Protein AF-A0A3P8CS49-F1 (afdb_monomer_lite)

Secondary structure (DSSP, 8-state):
----TT--SSHHHHHHT-SS-----TT-EEEEE-TTTTSSSPPEEEEEEEEE-TTS-EEEEEEE--S--SPEEEESS--TT-EEEE---SS-HHHHHHHHHTEEEEEEEEEEEEETT--SS-BTTTTB-S-EEEETTSPEE--BTTSPTTSS-BHHHHTT--GGG-SSGGGGSSSEEEEEEE--GGG-SEEEEEE----TT-EEEEEEEEEEEEEE---------STT----------SS----------SSTT--S-----TT--------

Radius of gyration: 23.68 Å; chains: 1; bounding box: 60×48×60 Å

Sequence (272 aa):
MTKDANLPRSCEEWWSSRSNRTRLPVAGKNVTIDLDGGGPMKPMTVTCKMMKDDMGVDVISTILQHDLRRPIFVTGDNNPGVVRKSLIYGVSTEQMDRLVEGFESCSQYMRFSCRGGARLMTQGDERSPSSWYATRSDKHGLQWGDAPPYSRMCSCATNGTCLHNRMCNCDSGEDATDDGVNPYAQLLPVTGLFLGGTTKSSSIEVEIGPLICNRRASFEAVTFSDRNARITGVRTLSSRTFDLWLQAKFAHSQMSLFTWESSDSLHWLHLY

Foldseek 3Di:
DQPDLPFAQALVRVQVPDPDNDAADQQFDWGWHDNLRNDDFDTDIWGWHFDQDPVRDTFTKTWQDWPDPFWDKDAAADAALPDKDFTHRVGDLVVQLSQLVQFPWKKKKKKKWKAQQFAAQQADPVGHGSKWFAASVRDIFQEAACPPTPPVAAPCQVVVNAPPNDRHVSNNRHGDMGIHMHTDSVRDDGGMMRHGDHHNRMMMIMDMGTMIGTHGDPPPPDDDPDPPDDDDDDDDDPDPDDDDDDDDDDPDPPDDPDDDDDPPPDDDDDDD

Organism: Heligmosomoides polygyrus (NCBI:txid6339)

pLDDT: mean 83.65, std 19.06, range [32.5, 98.75]

Structure (mmCIF, N/CA/C/O backbone):
data_AF-A0A3P8CS49-F1
#
_entry.id   AF-A0A3P8CS49-F1
#
loop_
_atom_site.group_PDB
_atom_site.id
_atom_site.type_symbol
_atom_site.label_atom_id
_atom_site.label_alt_id
_atom_site.label_comp_id
_atom_site.label_asym_id
_atom_site.label_entity_id
_atom_site.label_seq_id
_atom_site.pdbx_PDB_ins_code
_atom_site.Cartn_x
_atom_site.Cartn_y
_atom_site.Cartn_z
_atom_site.occupancy
_atom_site.B_iso_or_equiv
_atom_site.auth_seq_id
_atom_site.auth_comp_id
_atom_site.auth_asym_id
_atom_site.auth_atom_id
_atom_site.pdbx_PDB_model_num
ATOM 1 N N . MET A 1 1 ? -26.207 -16.813 15.162 1.00 38.19 1 MET A N 1
ATOM 2 C CA . MET A 1 1 ? -24.929 -16.728 15.900 1.00 38.19 1 MET A CA 1
ATOM 3 C C . MET A 1 1 ? -24.844 -15.338 16.497 1.00 38.19 1 MET A C 1
ATOM 5 O O . MET A 1 1 ? -24.734 -14.377 15.751 1.00 38.19 1 MET A O 1
ATOM 9 N N . THR A 1 2 ? -25.022 -15.228 17.807 1.00 44.75 2 THR A N 1
ATOM 10 C CA . THR A 1 2 ? -24.875 -13.986 18.577 1.00 44.75 2 THR A CA 1
ATOM 11 C C . THR A 1 2 ? -23.394 -13.604 18.633 1.00 44.75 2 THR A C 1
ATOM 13 O O . THR A 1 2 ? -22.574 -14.445 18.994 1.00 44.75 2 THR A O 1
ATOM 16 N N . LYS A 1 3 ? -23.047 -12.375 18.223 1.00 51.72 3 LYS A N 1
ATOM 17 C CA . LYS A 1 3 ? -21.693 -11.816 18.378 1.00 51.72 3 LYS A CA 1
ATOM 18 C C . LYS A 1 3 ? -21.327 -11.777 19.867 1.00 51.72 3 LYS A C 1
ATOM 20 O O . LYS A 1 3 ? -22.162 -11.400 20.687 1.00 51.72 3 LYS A O 1
ATOM 25 N N . ASP A 1 4 ? -20.095 -12.151 20.199 1.00 53.84 4 ASP A N 1
ATOM 26 C CA . ASP A 1 4 ? -19.556 -12.017 21.554 1.00 53.84 4 ASP A CA 1
ATOM 27 C C . ASP A 1 4 ? -19.414 -10.525 21.891 1.00 53.84 4 ASP A C 1
ATOM 29 O O . ASP A 1 4 ? -18.598 -9.823 21.297 1.00 53.84 4 ASP A O 1
ATOM 33 N N . ALA A 1 5 ? -20.204 -10.026 22.843 1.00 56.50 5 ALA A N 1
ATOM 34 C CA . ALA A 1 5 ? -20.283 -8.599 23.182 1.00 56.50 5 ALA A CA 1
ATOM 35 C C . ALA A 1 5 ? -19.022 -8.026 23.874 1.00 56.50 5 ALA A C 1
ATOM 37 O O . ALA A 1 5 ? -19.009 -6.855 24.241 1.00 56.50 5 ALA A O 1
ATOM 38 N N . ASN A 1 6 ? -17.973 -8.838 24.051 1.00 72.00 6 ASN A N 1
ATOM 39 C CA . ASN A 1 6 ? -16.763 -8.512 24.815 1.00 72.00 6 ASN A CA 1
ATOM 40 C C . ASN A 1 6 ? -15.472 -8.514 23.977 1.00 72.00 6 ASN A C 1
ATOM 42 O O . ASN A 1 6 ? -14.376 -8.537 24.541 1.00 72.00 6 ASN A O 1
ATOM 46 N N . LEU A 1 7 ? -15.560 -8.528 22.643 1.00 85.12 7 LEU A N 1
ATOM 47 C CA . LEU A 1 7 ? -14.358 -8.418 21.816 1.00 85.12 7 LEU A CA 1
ATOM 48 C C . LEU A 1 7 ? -13.779 -6.994 21.882 1.00 85.12 7 LEU A C 1
ATOM 50 O O . LEU A 1 7 ? -14.533 -6.023 21.788 1.00 85.12 7 LEU A O 1
ATOM 54 N N . PRO A 1 8 ? -12.447 -6.848 22.017 1.00 89.50 8 PRO A N 1
ATOM 55 C CA . PRO A 1 8 ? -11.809 -5.542 21.972 1.00 89.50 8 PRO A CA 1
ATOM 56 C C . PRO A 1 8 ? -11.983 -4.944 20.580 1.00 89.50 8 PRO A C 1
ATOM 58 O O . PRO A 1 8 ? -11.900 -5.647 19.573 1.00 89.50 8 PRO A O 1
ATOM 61 N N . ARG A 1 9 ? -12.163 -3.632 20.490 1.00 87.19 9 ARG A N 1
ATOM 62 C CA . ARG A 1 9 ? -12.357 -2.979 19.196 1.00 87.19 9 ARG A CA 1
ATOM 63 C C . ARG A 1 9 ? -11.041 -2.604 18.517 1.00 87.19 9 ARG A C 1
ATOM 65 O O . ARG A 1 9 ? -11.050 -2.175 17.369 1.00 87.19 9 ARG A O 1
ATOM 72 N N . SER A 1 10 ? -9.907 -2.744 19.204 1.00 90.50 10 SER A N 1
ATOM 73 C CA . SER A 1 10 ? -8.571 -2.541 18.635 1.00 90.50 10 SER A CA 1
ATOM 74 C C . SER A 1 10 ? -7.475 -3.247 19.425 1.00 90.50 10 SER A C 1
ATOM 76 O O . SER A 1 10 ? -7.709 -3.766 20.520 1.00 90.50 10 SER A O 1
ATOM 78 N N . CYS A 1 11 ? -6.255 -3.238 18.887 1.00 93.62 11 CYS A N 1
ATOM 79 C CA . CYS A 1 11 ? -5.083 -3.741 19.594 1.00 93.62 11 CYS A CA 1
ATOM 80 C C . CYS A 1 11 ? -4.735 -2.917 20.842 1.00 93.62 11 CYS A C 1
ATOM 82 O O . CYS A 1 11 ? -4.280 -3.486 21.834 1.00 93.62 11 CYS A O 1
ATOM 84 N N . GLU A 1 12 ? -4.971 -1.605 20.822 1.00 89.94 12 GLU A N 1
ATOM 85 C CA . GLU A 1 12 ? -4.802 -0.707 21.966 1.00 89.94 12 GLU A CA 1
ATOM 86 C C . GLU A 1 12 ? -5.782 -1.042 23.096 1.00 89.94 12 GLU A C 1
ATOM 88 O O . GLU A 1 12 ? -5.370 -1.148 24.251 1.00 89.94 12 GLU A O 1
ATOM 93 N N . GLU A 1 13 ? -7.061 -1.258 22.769 1.00 87.81 13 GLU A N 1
ATOM 94 C CA . GLU A 1 13 ? -8.091 -1.651 23.741 1.00 87.81 13 GLU A CA 1
ATOM 95 C C . GLU A 1 13 ? -7.823 -3.049 24.303 1.00 87.81 13 GLU A C 1
ATOM 97 O O . GLU A 1 13 ? -7.842 -3.274 25.515 1.00 87.81 13 GLU A O 1
ATOM 102 N N . TRP A 1 14 ? -7.486 -3.991 23.422 1.00 89.69 14 TRP A N 1
ATOM 103 C CA . TRP A 1 14 ? -7.084 -5.325 23.836 1.00 89.69 14 TRP A CA 1
ATOM 104 C C . TRP A 1 14 ? -5.902 -5.271 24.807 1.00 89.69 14 TRP A C 1
ATOM 106 O O . TRP A 1 14 ? -5.911 -5.946 25.835 1.00 89.69 14 TRP A O 1
ATOM 116 N N . TRP A 1 15 ? -4.891 -4.455 24.515 1.00 86.69 15 TRP A N 1
ATOM 117 C CA . TRP A 1 15 ? -3.720 -4.321 25.370 1.00 86.69 15 TRP A CA 1
ATOM 118 C C . TRP A 1 15 ? -4.029 -3.648 26.708 1.00 86.69 15 TRP A C 1
ATOM 120 O O . TRP A 1 15 ? -3.568 -4.126 27.746 1.00 86.69 15 TRP A O 1
ATOM 130 N N . SER A 1 16 ? -4.811 -2.565 26.702 1.00 84.19 16 SER A N 1
ATOM 131 C CA . SER A 1 16 ? -5.147 -1.804 27.909 1.00 84.19 16 SER A CA 1
ATOM 132 C C . SER A 1 16 ? -6.002 -2.610 28.890 1.00 84.19 16 SER A C 1
ATOM 134 O O . SER A 1 16 ? -5.842 -2.452 30.100 1.00 84.19 16 SER A O 1
ATOM 136 N N . SER A 1 17 ? -6.832 -3.528 28.383 1.00 80.50 17 SER A N 1
ATOM 137 C CA . SER A 1 17 ? -7.670 -4.421 29.194 1.00 80.50 17 SER A CA 1
ATOM 138 C C . SER A 1 17 ? -6.889 -5.485 29.984 1.00 80.50 17 SER A C 1
ATOM 140 O O . SER A 1 17 ? -7.433 -6.116 30.892 1.00 80.50 17 SER A O 1
ATOM 142 N N . ARG A 1 18 ? -5.602 -5.711 29.680 1.00 77.88 18 ARG A N 1
ATOM 143 C CA . ARG A 1 18 ? -4.802 -6.743 30.354 1.00 77.88 18 ARG A CA 1
ATOM 144 C C . ARG A 1 18 ? -4.317 -6.265 31.723 1.00 77.88 18 ARG A C 1
ATOM 146 O O . ARG A 1 18 ? -3.484 -5.368 31.822 1.00 77.88 18 ARG A O 1
ATOM 153 N N . SER A 1 19 ? -4.737 -6.967 32.780 1.00 57.91 19 SER A N 1
ATOM 154 C CA . SER A 1 19 ? -4.340 -6.702 34.176 1.00 57.91 19 SER A CA 1
ATOM 155 C C . SER A 1 19 ? -2.835 -6.841 34.445 1.00 57.91 19 SER A C 1
ATOM 157 O O . SER A 1 19 ? -2.339 -6.302 35.427 1.00 57.91 19 SER A O 1
ATOM 159 N N . ASN A 1 20 ? -2.097 -7.546 33.579 1.00 63.12 20 ASN A N 1
ATOM 160 C CA . ASN A 1 20 ? -0.649 -7.721 33.676 1.00 63.12 20 ASN A CA 1
ATOM 161 C C . ASN A 1 20 ? -0.010 -7.256 32.358 1.00 63.12 20 ASN A C 1
ATOM 163 O O . ASN A 1 20 ? -0.050 -7.981 31.358 1.00 63.12 20 ASN A O 1
ATOM 167 N N . ARG A 1 21 ? 0.542 -6.034 32.349 1.00 65.56 21 ARG A N 1
ATOM 168 C CA . ARG A 1 21 ? 1.192 -5.381 31.191 1.00 65.56 21 ARG A CA 1
ATOM 169 C C . ARG A 1 21 ? 2.562 -6.006 30.882 1.00 65.56 21 ARG A C 1
ATOM 171 O O . ARG A 1 21 ? 3.577 -5.317 30.810 1.00 65.56 21 ARG A O 1
ATOM 178 N N . THR A 1 22 ? 2.626 -7.329 30.755 1.00 62.16 22 THR A N 1
ATOM 179 C CA . THR A 1 22 ? 3.837 -8.024 30.307 1.00 62.16 22 THR A CA 1
ATOM 180 C C . THR A 1 22 ? 4.116 -7.664 28.856 1.00 62.16 22 THR A C 1
ATOM 182 O O . THR A 1 22 ? 3.184 -7.691 28.059 1.00 62.16 22 THR A O 1
ATOM 185 N N . ARG A 1 23 ? 5.375 -7.338 28.510 1.00 70.50 23 ARG A N 1
ATOM 186 C CA . 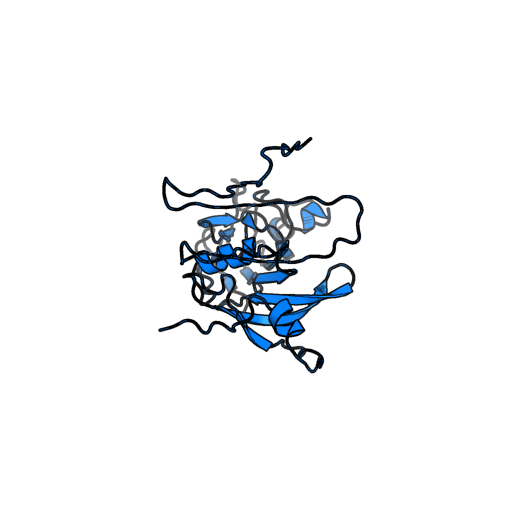ARG A 1 23 ? 5.805 -6.973 27.141 1.00 70.50 23 ARG A CA 1
ATOM 187 C C . ARG A 1 23 ? 5.171 -7.897 26.091 1.00 70.50 23 ARG A C 1
ATOM 189 O O . ARG A 1 23 ? 5.188 -9.118 26.257 1.00 70.50 23 ARG A O 1
ATOM 196 N N . LEU A 1 24 ? 4.633 -7.320 25.008 1.00 75.44 24 LEU A N 1
ATOM 197 C CA . LEU A 1 24 ? 4.168 -8.107 23.863 1.00 75.44 24 LEU A CA 1
ATOM 198 C C . LEU A 1 24 ? 5.316 -8.976 23.341 1.00 75.44 24 LEU A C 1
ATOM 200 O O . LEU A 1 24 ? 6.455 -8.503 23.310 1.00 75.44 24 LEU A O 1
ATOM 204 N N . PRO A 1 25 ? 5.040 -10.218 22.900 1.00 79.56 25 PRO A N 1
ATOM 205 C CA . PRO A 1 25 ? 6.028 -10.987 22.161 1.00 79.56 25 PRO A CA 1
ATOM 206 C C . PRO A 1 25 ? 6.548 -10.167 20.979 1.00 79.56 25 PRO A C 1
ATOM 208 O O . PRO A 1 25 ? 5.776 -9.466 20.324 1.00 79.56 25 PRO A O 1
ATOM 211 N N . VAL A 1 26 ? 7.837 -10.296 20.661 1.00 80.00 26 VAL A N 1
ATOM 212 C CA . VAL A 1 26 ? 8.461 -9.584 19.528 1.00 80.00 26 VAL A CA 1
ATOM 213 C C . VAL A 1 26 ? 7.760 -9.911 18.199 1.00 80.00 26 VAL A C 1
ATOM 215 O O . VAL A 1 26 ? 7.644 -9.060 17.318 1.00 80.00 26 VAL A O 1
ATOM 218 N N . ALA A 1 27 ? 7.229 -11.129 18.065 1.00 85.38 27 ALA A N 1
ATOM 219 C CA . ALA A 1 27 ? 6.447 -11.561 16.907 1.00 85.38 27 ALA A CA 1
ATOM 220 C C . ALA A 1 27 ? 5.027 -10.953 16.840 1.00 85.38 27 ALA A C 1
ATOM 222 O O . ALA A 1 27 ? 4.357 -11.089 15.821 1.00 85.38 27 ALA A O 1
ATOM 223 N N . GLY A 1 28 ? 4.567 -10.270 17.891 1.00 92.56 28 GLY A N 1
ATOM 224 C CA . GLY A 1 28 ? 3.172 -9.868 18.063 1.00 92.56 28 GLY A CA 1
ATOM 225 C C . GLY A 1 28 ? 2.277 -11.019 18.533 1.00 92.56 28 GLY A C 1
ATOM 226 O O . GLY A 1 28 ? 2.738 -12.130 18.804 1.00 92.56 28 GLY A O 1
ATOM 227 N N . LYS A 1 29 ? 0.977 -10.747 18.671 1.00 94.31 29 LYS A N 1
ATOM 228 C CA . LYS A 1 29 ? -0.043 -11.741 19.032 1.00 94.31 29 LYS A CA 1
ATOM 229 C C . LYS A 1 29 ? -1.272 -11.585 18.147 1.00 94.31 29 LYS A C 1
ATOM 231 O O . LYS A 1 29 ? -1.740 -10.470 17.950 1.00 94.31 29 LYS A O 1
ATOM 236 N N . ASN A 1 30 ? -1.812 -12.701 17.662 1.00 96.06 30 ASN A N 1
ATOM 237 C CA . ASN A 1 30 ? -3.075 -12.693 16.931 1.00 96.06 30 ASN A CA 1
ATOM 238 C C . ASN A 1 30 ? -4.241 -12.465 17.894 1.00 96.06 30 ASN A C 1
ATOM 240 O O . ASN A 1 30 ? -4.355 -13.145 18.919 1.00 96.06 30 ASN A O 1
ATOM 244 N N . VAL A 1 31 ? -5.086 -11.498 17.560 1.00 94.94 31 VAL A N 1
ATOM 245 C CA . VAL A 1 31 ? -6.229 -11.055 18.354 1.00 94.94 31 VAL A CA 1
ATOM 246 C C . VAL A 1 31 ? -7.405 -10.868 17.412 1.00 94.94 31 VAL A C 1
ATOM 248 O O . VAL A 1 31 ? -7.256 -10.297 16.336 1.00 94.94 31 VAL A O 1
ATOM 251 N N . THR A 1 32 ? -8.572 -11.356 17.821 1.00 95.44 32 THR A N 1
ATOM 252 C CA . THR A 1 32 ? -9.818 -11.046 17.119 1.00 95.44 32 THR A CA 1
ATOM 253 C C . THR A 1 32 ? -10.340 -9.726 17.662 1.00 95.44 32 THR A C 1
ATOM 255 O O . THR A 1 32 ? -10.576 -9.624 18.866 1.00 95.44 32 THR A O 1
ATOM 258 N N . ILE A 1 33 ? -10.482 -8.732 16.790 1.00 92.44 33 ILE A N 1
ATOM 259 C CA . ILE A 1 33 ? -11.027 -7.418 17.122 1.00 92.44 33 ILE A CA 1
ATOM 260 C C . ILE A 1 33 ? -12.381 -7.211 16.447 1.00 92.44 33 ILE A C 1
ATOM 262 O O . ILE A 1 33 ? -12.640 -7.758 15.372 1.00 92.44 33 ILE A O 1
ATOM 266 N N . ASP A 1 34 ? -13.225 -6.395 17.066 1.00 89.69 34 ASP A N 1
ATOM 267 C CA . ASP A 1 34 ? -14.549 -6.046 16.559 1.00 89.69 34 ASP A CA 1
ATOM 268 C C . ASP A 1 34 ? -14.684 -4.524 16.401 1.00 89.69 34 ASP A C 1
ATOM 270 O O . ASP A 1 34 ? -15.036 -3.820 17.347 1.00 89.69 34 ASP A O 1
ATOM 274 N N . LEU A 1 35 ? -14.331 -3.988 15.222 1.00 85.31 35 LEU A N 1
ATOM 275 C CA . LEU A 1 35 ? -14.201 -2.532 15.026 1.00 85.31 35 LEU A CA 1
ATOM 276 C C . LEU A 1 35 ? -15.520 -1.777 15.255 1.00 85.31 35 LEU A C 1
ATOM 278 O O . LEU A 1 35 ? -15.479 -0.629 15.706 1.00 85.31 35 LEU A O 1
ATOM 282 N N . ASP A 1 36 ? -16.661 -2.403 14.943 1.00 79.06 36 ASP A N 1
ATOM 283 C CA . ASP A 1 36 ? -18.007 -1.835 15.086 1.00 79.06 36 ASP A CA 1
ATOM 284 C C . ASP A 1 36 ? -18.756 -2.349 16.329 1.00 79.06 36 ASP A C 1
ATOM 286 O O . ASP A 1 36 ? -19.888 -1.932 16.591 1.00 79.06 36 ASP A O 1
ATOM 290 N N . GLY A 1 37 ? -18.133 -3.229 17.121 1.00 78.00 37 GLY A N 1
ATOM 291 C CA . GLY A 1 37 ? -18.730 -3.825 18.314 1.00 78.00 37 GLY A CA 1
ATOM 292 C C . GLY A 1 37 ? -20.060 -4.520 18.004 1.00 78.00 37 GLY A C 1
ATOM 293 O O . GLY A 1 37 ? -20.140 -5.437 17.200 1.00 78.00 37 GLY A O 1
ATOM 294 N N . GLY A 1 38 ? -21.158 -4.064 18.609 1.00 71.00 38 GLY A N 1
ATOM 295 C CA . GLY A 1 38 ? -22.485 -4.663 18.395 1.00 71.00 38 GLY A CA 1
ATOM 296 C C . GLY A 1 38 ? -23.067 -4.512 16.979 1.00 71.00 38 GLY A C 1
ATOM 297 O O . GLY A 1 38 ? -24.176 -4.988 16.740 1.00 71.00 38 GLY A O 1
ATOM 298 N N . GLY A 1 39 ? -22.370 -3.840 16.057 1.00 73.50 39 GLY A N 1
ATOM 299 C CA . GLY A 1 39 ? -22.806 -3.668 14.674 1.00 73.50 39 GLY A CA 1
ATOM 300 C C . GLY A 1 39 ? -22.754 -4.953 13.821 1.00 73.50 39 GLY A C 1
ATOM 301 O O . GLY A 1 39 ? -22.335 -6.019 14.289 1.00 73.50 39 GLY A O 1
ATOM 302 N N . PRO A 1 40 ? -23.225 -4.883 12.560 1.00 78.44 40 PRO A N 1
ATOM 303 C CA . PRO A 1 40 ? -23.382 -6.045 11.682 1.00 78.44 40 PRO A CA 1
ATOM 304 C C . PRO A 1 40 ? -22.075 -6.558 11.054 1.00 78.44 40 PRO A C 1
ATOM 306 O O . PRO A 1 40 ? -22.062 -7.671 10.520 1.00 78.44 40 PRO A O 1
ATOM 309 N N . MET A 1 41 ? -20.988 -5.780 11.075 1.00 83.56 41 MET A N 1
ATOM 310 C CA . MET A 1 41 ? -19.724 -6.155 10.439 1.00 83.56 41 MET A CA 1
ATOM 311 C C . MET A 1 41 ? -19.076 -7.304 11.211 1.00 83.56 41 MET A C 1
ATOM 313 O O . MET A 1 41 ? -19.036 -7.299 12.429 1.00 83.56 41 MET A O 1
ATOM 317 N N . LYS A 1 42 ? -18.541 -8.328 10.546 1.00 90.06 42 LYS A N 1
ATOM 318 C CA . LYS A 1 42 ? -17.917 -9.448 11.275 1.00 90.06 42 LYS A CA 1
ATOM 319 C C . LYS A 1 42 ? -16.624 -9.006 11.989 1.00 90.06 42 LYS A C 1
ATOM 321 O O . LYS A 1 42 ? -15.902 -8.166 11.444 1.00 90.06 42 LYS A O 1
ATOM 326 N N . PRO A 1 43 ? -16.268 -9.622 13.132 1.00 92.50 43 PRO A N 1
ATOM 327 C CA . PRO A 1 43 ? -14.951 -9.437 13.731 1.00 92.50 43 PRO A CA 1
ATOM 328 C C . PRO A 1 43 ? -13.836 -9.894 12.781 1.00 92.50 43 PRO A C 1
ATOM 330 O O . PRO A 1 43 ? -14.065 -10.715 11.885 1.00 92.50 43 PRO A O 1
ATOM 333 N N . MET A 1 44 ? -12.624 -9.386 12.985 1.00 94.81 44 MET A N 1
ATOM 334 C CA . MET A 1 44 ? -11.452 -9.735 12.179 1.00 94.81 44 MET A CA 1
ATOM 335 C C . MET A 1 44 ? -10.252 -10.098 13.044 1.00 94.81 44 MET A C 1
ATOM 337 O O . MET A 1 44 ? -10.039 -9.522 14.109 1.00 94.81 44 MET A O 1
ATOM 341 N N . THR A 1 45 ? -9.444 -11.040 12.566 1.00 96.81 45 THR A N 1
ATOM 342 C CA . THR A 1 45 ? -8.194 -11.418 13.225 1.00 96.81 45 THR A CA 1
ATOM 343 C C . THR A 1 45 ? -7.057 -10.553 12.704 1.00 96.81 45 THR A C 1
ATOM 345 O O . THR A 1 45 ? -6.756 -10.566 11.513 1.00 96.81 45 THR A O 1
ATOM 348 N N . VAL A 1 46 ? -6.397 -9.847 13.613 1.00 97.50 46 VAL A N 1
ATOM 349 C CA . VAL A 1 46 ? -5.234 -8.991 13.351 1.00 97.50 46 VAL A CA 1
ATOM 350 C C . VAL A 1 46 ? -4.057 -9.440 14.205 1.00 97.50 46 VAL A C 1
ATOM 352 O O . VAL A 1 46 ? -4.233 -10.123 15.216 1.00 97.50 46 VAL A O 1
ATOM 355 N N . THR A 1 47 ? -2.847 -9.035 13.840 1.00 97.50 47 THR A N 1
ATOM 356 C CA . THR A 1 47 ? -1.676 -9.179 14.705 1.00 97.50 47 THR A CA 1
ATOM 357 C C . THR A 1 47 ? -1.440 -7.872 15.459 1.00 97.50 47 THR A C 1
ATOM 359 O O . THR A 1 47 ? -1.137 -6.845 14.860 1.00 97.50 47 THR A O 1
ATOM 362 N N . CYS A 1 48 ? -1.540 -7.918 16.786 1.00 96.12 48 CYS A N 1
ATOM 363 C CA . CYS A 1 48 ? -1.201 -6.805 17.665 1.00 96.12 48 CYS A CA 1
ATOM 364 C C . CYS A 1 48 ? 0.279 -6.862 18.037 1.00 96.12 48 CYS A C 1
ATOM 366 O O . CYS A 1 48 ? 0.745 -7.868 18.590 1.00 96.12 48 CYS A O 1
ATOM 368 N N . LYS A 1 49 ? 1.024 -5.792 17.760 1.00 94.88 49 LYS A N 1
ATOM 369 C CA . LYS A 1 49 ? 2.474 -5.743 17.985 1.00 94.88 49 LYS A CA 1
ATOM 370 C C . LYS A 1 49 ? 2.908 -4.376 18.506 1.00 94.88 49 LYS A C 1
ATOM 372 O O . LYS A 1 49 ? 2.405 -3.360 18.052 1.00 94.88 49 LYS A O 1
ATOM 377 N N . MET A 1 50 ? 3.852 -4.358 19.450 1.00 92.06 50 MET A N 1
ATOM 378 C CA . MET A 1 50 ? 4.525 -3.120 19.849 1.00 92.06 50 MET A CA 1
ATOM 379 C C . MET A 1 50 ? 5.567 -2.764 18.793 1.00 92.06 50 MET A C 1
ATOM 381 O O . MET A 1 50 ? 6.447 -3.579 18.506 1.00 92.06 50 MET A O 1
ATOM 385 N N . MET A 1 51 ? 5.458 -1.575 18.219 1.00 91.38 51 MET A N 1
ATOM 386 C CA . MET A 1 51 ? 6.391 -1.044 17.232 1.00 91.38 51 MET A CA 1
ATOM 387 C C . MET A 1 51 ? 6.850 0.345 17.661 1.00 91.38 51 MET A C 1
ATOM 389 O O . MET A 1 51 ? 6.220 0.985 18.498 1.00 91.38 51 MET A O 1
ATOM 393 N N . LYS A 1 52 ? 7.972 0.791 17.107 1.00 88.88 52 LYS A N 1
ATOM 394 C CA . LYS A 1 52 ? 8.440 2.165 17.254 1.00 88.88 52 LYS A CA 1
ATOM 395 C C . LYS A 1 52 ? 7.823 2.997 16.137 1.00 88.88 52 LYS A C 1
ATOM 397 O O . LYS A 1 52 ? 7.863 2.553 14.992 1.00 88.88 52 LYS A O 1
ATOM 402 N N . ASP A 1 53 ? 7.237 4.141 16.468 1.00 83.56 53 ASP A N 1
ATOM 403 C CA . ASP A 1 53 ? 6.875 5.132 15.454 1.00 83.56 53 ASP A CA 1
ATOM 404 C C . ASP A 1 53 ? 8.114 5.898 14.959 1.00 83.56 53 ASP A C 1
ATOM 406 O O . ASP A 1 53 ? 9.234 5.657 15.421 1.00 83.56 53 ASP A O 1
ATOM 410 N N . ASP A 1 54 ? 7.914 6.829 14.027 1.00 78.88 54 ASP A N 1
ATOM 411 C CA . ASP A 1 54 ? 8.995 7.619 13.420 1.00 78.88 54 ASP A CA 1
ATOM 412 C C . ASP A 1 54 ? 9.767 8.474 14.445 1.00 78.88 54 ASP A C 1
ATOM 414 O O . ASP A 1 54 ? 10.904 8.873 14.198 1.00 78.88 54 ASP A O 1
ATOM 418 N N . MET A 1 55 ? 9.182 8.727 15.624 1.00 83.94 55 MET A N 1
ATOM 419 C CA . MET A 1 55 ? 9.811 9.444 16.739 1.00 83.94 55 MET A CA 1
ATOM 420 C C . MET A 1 55 ? 10.466 8.503 17.765 1.00 83.94 55 MET A C 1
ATOM 422 O O . MET A 1 55 ? 10.989 8.961 18.783 1.00 83.94 55 MET A O 1
ATOM 426 N N . GLY A 1 56 ? 10.447 7.187 17.539 1.00 85.88 56 GLY A N 1
ATOM 427 C CA . GLY A 1 56 ? 11.007 6.196 18.459 1.00 85.88 56 GLY A CA 1
ATOM 428 C C . GLY A 1 56 ? 10.141 5.928 19.699 1.00 85.88 56 GLY A C 1
ATOM 429 O O . GLY A 1 56 ? 10.621 5.339 20.681 1.00 85.88 56 GLY A O 1
ATOM 430 N N . VAL A 1 57 ? 8.866 6.316 19.675 1.00 86.88 57 VAL A N 1
ATOM 431 C CA . VAL A 1 57 ? 7.907 6.048 20.753 1.00 86.88 57 VAL A CA 1
ATOM 432 C C . VAL A 1 57 ? 7.280 4.672 20.546 1.00 86.88 57 VAL A C 1
ATOM 434 O O . VAL A 1 57 ? 6.983 4.274 19.423 1.00 86.88 57 VAL A O 1
ATOM 437 N N . ASP A 1 58 ? 7.100 3.912 21.630 1.00 88.25 58 ASP A N 1
ATOM 438 C CA . ASP A 1 58 ? 6.400 2.625 21.561 1.00 88.25 58 ASP A CA 1
ATOM 439 C C . ASP A 1 58 ? 4.903 2.844 21.293 1.00 88.25 58 ASP A C 1
ATOM 441 O O . ASP A 1 58 ? 4.195 3.449 22.099 1.00 88.25 58 ASP A O 1
ATOM 445 N N . VAL A 1 59 ? 4.418 2.308 20.175 1.00 90.00 59 VAL A N 1
ATOM 446 C CA . VAL A 1 59 ? 3.022 2.355 19.727 1.00 90.00 59 VAL A CA 1
ATOM 447 C C . VAL A 1 59 ? 2.511 0.932 19.511 1.00 90.00 59 VAL A C 1
ATOM 449 O O . VAL A 1 59 ? 3.255 0.028 19.124 1.00 90.00 59 VAL A O 1
ATOM 452 N N . ILE A 1 60 ? 1.232 0.700 19.813 1.00 92.62 60 ILE A N 1
ATOM 453 C CA . ILE A 1 60 ? 0.586 -0.592 19.559 1.00 92.62 60 ILE A CA 1
ATOM 454 C C . ILE A 1 60 ? 0.029 -0.551 18.148 1.00 92.62 60 ILE A C 1
ATOM 456 O O . ILE A 1 60 ? -0.895 0.208 17.869 1.00 92.62 60 ILE A O 1
ATOM 460 N N . SER A 1 61 ? 0.577 -1.380 17.277 1.00 95.31 61 SER A N 1
ATOM 461 C CA . SER A 1 61 ? 0.158 -1.470 15.889 1.00 95.31 61 SER A CA 1
ATOM 462 C C . SER A 1 61 ? -0.843 -2.598 15.694 1.00 95.31 61 SER A C 1
ATOM 464 O O . SER A 1 61 ? -0.671 -3.708 16.216 1.00 95.31 61 SER A O 1
ATOM 466 N N . THR A 1 62 ? -1.867 -2.308 14.899 1.00 97.19 62 THR A N 1
ATOM 467 C CA . THR A 1 62 ? -2.827 -3.270 14.361 1.00 97.19 62 THR A CA 1
ATOM 468 C C . THR A 1 62 ? -2.356 -3.690 12.972 1.00 97.19 62 THR A C 1
ATOM 470 O O . THR A 1 62 ? -2.343 -2.876 12.053 1.00 97.19 62 THR A O 1
ATOM 473 N N . ILE A 1 63 ? -1.938 -4.947 12.815 1.00 97.94 63 ILE A N 1
ATOM 474 C CA . ILE A 1 63 ? -1.350 -5.451 11.567 1.00 97.94 63 ILE A CA 1
ATOM 475 C C . ILE A 1 63 ? -2.317 -6.427 10.895 1.00 97.94 63 ILE A C 1
ATOM 477 O O . ILE A 1 63 ? -2.657 -7.465 11.470 1.00 97.94 63 ILE A O 1
ATOM 481 N N . LEU A 1 64 ? -2.719 -6.124 9.661 1.00 98.06 64 LEU A N 1
ATOM 482 C CA . LEU A 1 64 ? -3.536 -6.993 8.818 1.00 98.06 64 LEU A CA 1
ATOM 483 C C . LEU A 1 64 ? -2.657 -7.636 7.732 1.00 98.06 64 LEU A C 1
ATOM 485 O O . LEU A 1 64 ? -2.090 -6.958 6.874 1.00 98.06 64 LEU A O 1
ATOM 489 N N . GLN A 1 65 ? -2.533 -8.961 7.796 1.00 97.62 65 GLN A N 1
ATOM 490 C CA . GLN A 1 65 ? -1.669 -9.762 6.924 1.00 97.62 65 GLN A CA 1
ATOM 491 C C . GLN A 1 65 ? -2.394 -10.186 5.641 1.00 97.62 65 GLN A C 1
ATOM 493 O O . GLN A 1 65 ? -3.581 -10.502 5.681 1.00 97.62 65 GLN A O 1
ATOM 498 N N . HIS A 1 66 ? -1.657 -10.274 4.533 1.00 97.81 66 HIS A N 1
ATOM 499 C CA . HIS A 1 66 ? -2.118 -10.884 3.281 1.00 97.81 66 HIS A CA 1
ATOM 500 C C . HIS A 1 66 ? -1.385 -12.200 2.967 1.00 97.81 66 HIS A C 1
ATOM 502 O O . HIS A 1 66 ? -0.407 -12.564 3.619 1.00 97.81 66 HIS A O 1
ATOM 508 N N . ASP A 1 67 ? -1.813 -12.902 1.918 1.00 97.50 67 ASP A N 1
ATOM 509 C CA . ASP A 1 67 ? -1.274 -14.200 1.490 1.00 97.50 67 ASP A CA 1
ATOM 510 C C . ASP A 1 67 ? 0.095 -14.153 0.779 1.00 97.50 67 ASP A C 1
ATOM 512 O O . ASP A 1 67 ? 0.723 -15.202 0.608 1.00 97.50 67 ASP A O 1
ATOM 516 N N . LEU A 1 68 ? 0.597 -12.979 0.378 1.00 96.69 68 LEU A N 1
ATOM 517 C CA . LEU A 1 68 ? 1.938 -12.856 -0.204 1.00 96.69 68 LEU A CA 1
ATOM 518 C C . LEU A 1 68 ? 3.023 -12.999 0.879 1.00 96.69 68 LEU A C 1
ATOM 520 O O . LEU A 1 68 ? 3.202 -12.122 1.716 1.00 96.69 68 LEU A O 1
ATOM 524 N N . ARG A 1 69 ? 3.743 -14.129 0.859 1.00 93.88 69 ARG A N 1
ATOM 525 C CA . ARG A 1 69 ? 4.794 -14.475 1.843 1.00 93.88 69 ARG A CA 1
ATOM 526 C C . ARG A 1 69 ? 6.227 -14.296 1.346 1.00 93.88 69 ARG A C 1
ATOM 528 O O . ARG A 1 69 ? 7.159 -14.413 2.136 1.00 93.88 69 ARG A O 1
ATOM 535 N N . ARG A 1 70 ? 6.412 -14.142 0.037 1.00 96.06 70 ARG A N 1
ATOM 536 C CA . ARG A 1 70 ? 7.712 -13.984 -0.624 1.00 96.06 70 ARG A CA 1
ATOM 537 C C . ARG A 1 70 ? 7.565 -12.974 -1.757 1.00 96.06 70 ARG A C 1
ATOM 539 O O . ARG A 1 70 ? 6.467 -12.910 -2.317 1.00 96.06 70 ARG A O 1
ATOM 546 N N . PRO A 1 71 ? 8.634 -12.251 -2.116 1.00 97.69 71 PRO A N 1
ATOM 547 C CA . PRO A 1 71 ? 8.611 -11.378 -3.276 1.00 97.69 71 PRO A CA 1
ATOM 548 C C . PRO A 1 71 ? 8.221 -12.132 -4.556 1.00 97.69 71 PRO A C 1
ATOM 550 O O . PRO A 1 71 ? 8.529 -13.317 -4.721 1.00 97.69 71 PRO A O 1
ATOM 553 N N . ILE A 1 72 ? 7.521 -11.451 -5.460 1.00 98.12 72 ILE A N 1
ATOM 554 C CA . ILE A 1 72 ? 7.153 -11.980 -6.774 1.00 98.12 72 ILE A CA 1
ATOM 555 C C . ILE A 1 72 ? 8.284 -11.676 -7.741 1.00 98.12 72 ILE A C 1
ATOM 557 O O . ILE A 1 72 ? 8.596 -10.510 -7.967 1.00 98.12 72 ILE A O 1
ATOM 561 N N . PHE A 1 73 ? 8.845 -12.718 -8.343 1.00 98.19 73 PHE A N 1
ATOM 562 C CA . PHE A 1 73 ? 9.864 -12.594 -9.375 1.00 98.19 73 PHE A CA 1
ATOM 563 C C . PHE A 1 73 ? 9.237 -12.719 -10.768 1.00 98.19 73 PHE A C 1
ATOM 565 O O . PHE A 1 73 ? 8.527 -13.689 -11.043 1.00 98.19 73 PHE A O 1
ATOM 572 N N . VAL A 1 74 ? 9.503 -11.756 -11.650 1.00 98.06 74 VAL A N 1
ATOM 573 C CA . VAL A 1 74 ? 9.040 -11.751 -13.047 1.00 98.06 74 VAL A CA 1
ATOM 574 C C . VAL A 1 74 ? 10.240 -11.575 -13.973 1.00 98.06 74 VAL A C 1
ATOM 576 O O . VAL A 1 74 ? 11.119 -10.753 -13.725 1.00 98.06 74 VAL A O 1
ATOM 579 N N . THR A 1 75 ? 10.285 -12.359 -15.047 1.00 97.38 75 THR A N 1
ATOM 580 C CA . THR A 1 75 ? 11.344 -12.331 -16.063 1.00 97.38 75 THR A CA 1
ATOM 581 C C . THR A 1 75 ? 10.787 -12.759 -17.424 1.00 97.38 75 THR A C 1
ATOM 583 O O . THR A 1 75 ? 9.612 -13.118 -17.538 1.00 97.38 75 THR A O 1
ATOM 586 N N . GLY A 1 76 ? 11.632 -12.745 -18.453 1.00 93.50 76 GLY A N 1
ATOM 587 C CA . GLY A 1 76 ? 11.255 -13.034 -19.830 1.00 93.50 76 GLY A CA 1
ATOM 588 C C . GLY A 1 76 ? 10.688 -11.812 -20.544 1.00 93.50 76 GLY A C 1
ATOM 589 O O . GLY A 1 76 ? 10.456 -10.767 -19.947 1.00 93.50 76 GLY A O 1
ATOM 590 N N . ASP A 1 77 ? 10.483 -11.951 -21.847 1.00 95.50 77 ASP A N 1
ATOM 591 C CA . ASP A 1 77 ? 9.946 -10.881 -22.685 1.00 95.50 77 ASP A CA 1
ATOM 592 C C . ASP A 1 77 ? 8.428 -10.791 -22.525 1.00 95.50 77 ASP A C 1
ATOM 594 O O . ASP A 1 77 ? 7.712 -11.737 -22.871 1.00 95.50 77 ASP A O 1
ATOM 598 N N . ASN A 1 78 ? 7.939 -9.705 -21.927 1.00 95.81 78 ASN A N 1
ATOM 599 C CA . ASN A 1 78 ? 6.519 -9.535 -21.676 1.00 95.81 78 ASN A CA 1
ATOM 600 C C . ASN A 1 78 ? 6.054 -8.076 -21.616 1.00 95.81 78 ASN A C 1
ATOM 602 O O . ASN A 1 78 ? 6.804 -7.143 -21.338 1.00 95.81 78 ASN A O 1
ATOM 606 N N . ASN A 1 79 ? 4.753 -7.911 -21.847 1.00 95.81 79 ASN A N 1
ATOM 607 C CA . ASN A 1 79 ? 4.088 -6.617 -21.816 1.00 95.81 79 ASN A CA 1
ATOM 608 C C . ASN A 1 79 ? 3.893 -6.100 -20.375 1.00 95.81 79 ASN A C 1
ATOM 610 O O . ASN A 1 79 ? 3.798 -6.904 -19.439 1.00 95.81 79 ASN A O 1
ATOM 614 N N . PRO A 1 80 ? 3.763 -4.771 -20.196 1.00 96.75 80 PRO A N 1
ATOM 615 C CA . PRO A 1 80 ? 3.349 -4.158 -18.936 1.00 96.75 80 PRO A CA 1
ATOM 616 C C . PRO A 1 80 ? 2.133 -4.846 -18.299 1.00 96.75 80 PRO A C 1
ATOM 618 O O . PRO A 1 80 ? 1.161 -5.169 -18.985 1.00 96.75 80 PRO A O 1
ATOM 621 N N . GLY A 1 81 ? 2.166 -5.045 -16.980 1.00 96.75 81 GLY A N 1
ATOM 622 C CA . GLY A 1 81 ? 1.023 -5.532 -16.198 1.00 96.75 81 GLY A CA 1
ATOM 623 C C . GLY A 1 81 ? 0.470 -6.916 -16.568 1.00 96.75 81 GLY A C 1
ATOM 624 O O . GLY A 1 81 ? -0.670 -7.230 -16.201 1.00 96.75 81 GLY A O 1
ATOM 625 N N . VAL A 1 82 ? 1.226 -7.742 -17.303 1.00 96.81 82 VAL A N 1
ATOM 626 C CA . VAL A 1 82 ? 0.768 -9.071 -17.741 1.00 96.81 82 VAL A CA 1
ATOM 627 C C . VAL A 1 82 ? 0.563 -10.029 -16.565 1.00 96.81 82 VAL A C 1
ATOM 629 O O . VAL A 1 82 ? -0.387 -10.813 -16.555 1.00 96.81 82 VAL A O 1
ATOM 632 N N . VAL A 1 83 ? 1.434 -9.963 -15.556 1.00 97.44 83 VAL A N 1
ATOM 633 C CA . VAL A 1 83 ? 1.363 -10.800 -14.361 1.00 97.44 83 VAL A CA 1
ATOM 634 C C . VAL A 1 83 ? 0.421 -10.127 -13.380 1.00 97.44 83 VAL A C 1
ATOM 636 O O . VAL A 1 83 ? 0.705 -9.049 -12.867 1.00 97.44 83 VAL A O 1
ATOM 639 N N . ARG A 1 84 ? -0.704 -10.781 -13.097 1.00 97.69 84 ARG A N 1
ATOM 640 C CA . ARG A 1 84 ? -1.713 -10.283 -12.160 1.00 97.69 84 ARG A CA 1
ATOM 641 C C . ARG A 1 84 ? -1.722 -11.136 -10.903 1.00 97.69 84 ARG A C 1
ATOM 643 O O . ARG A 1 84 ? -1.926 -12.346 -10.985 1.00 97.69 84 ARG A O 1
ATOM 650 N N . LYS A 1 85 ? -1.544 -10.518 -9.737 1.00 97.75 85 LYS A N 1
ATOM 651 C CA . LYS A 1 85 ? -1.611 -11.200 -8.437 1.00 97.75 85 LYS A CA 1
ATOM 652 C C . LYS A 1 85 ? -2.559 -10.462 -7.503 1.00 97.75 85 LYS A C 1
ATOM 654 O O . LYS A 1 85 ? -2.300 -9.322 -7.147 1.00 97.75 85 LYS A O 1
ATOM 659 N N . SER A 1 86 ? -3.626 -11.129 -7.070 1.00 97.62 86 SER A N 1
ATOM 660 C CA . SER A 1 86 ? -4.478 -10.644 -5.977 1.00 97.62 86 SER A CA 1
ATOM 661 C C . SER A 1 86 ? -3.802 -10.895 -4.628 1.00 97.62 86 SER A C 1
ATOM 663 O O . SER A 1 86 ? -3.203 -11.959 -4.441 1.00 97.62 86 SER A O 1
ATOM 665 N N . LEU A 1 87 ? -3.939 -9.948 -3.698 1.00 98.12 87 LEU A N 1
ATOM 666 C CA . LEU A 1 87 ? -3.541 -10.079 -2.296 1.00 98.12 87 LEU A CA 1
ATOM 667 C C . LEU A 1 87 ? -4.776 -10.354 -1.433 1.00 98.12 87 LEU A C 1
ATOM 669 O O . LEU A 1 87 ? -5.716 -9.561 -1.403 1.00 98.12 87 LEU A O 1
ATOM 673 N N . ILE A 1 88 ? -4.786 -11.496 -0.747 1.00 97.81 88 ILE A N 1
ATOM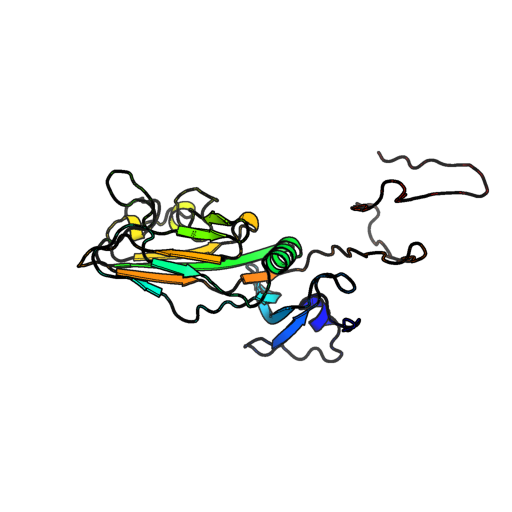 674 C CA . ILE A 1 88 ? -5.928 -11.981 0.034 1.00 97.81 88 ILE A CA 1
ATOM 675 C C . ILE A 1 88 ? -5.653 -11.762 1.523 1.00 97.81 88 ILE A C 1
ATOM 677 O O . ILE A 1 88 ? -4.767 -12.401 2.085 1.00 97.81 88 ILE A O 1
ATOM 681 N N . TYR A 1 89 ? -6.451 -10.906 2.168 1.00 97.44 89 TYR A N 1
ATOM 682 C CA . TYR A 1 89 ? -6.323 -10.564 3.597 1.00 97.44 89 TYR A CA 1
ATOM 683 C C . TYR A 1 89 ? -7.215 -11.399 4.531 1.00 97.44 89 TYR A C 1
ATOM 685 O O . TYR A 1 89 ? -7.169 -11.243 5.748 1.00 97.44 89 TYR A O 1
ATOM 693 N N . GLY A 1 90 ? -8.074 -12.268 3.986 1.00 96.06 90 GLY A N 1
ATOM 694 C CA . GLY A 1 90 ? -9.023 -13.052 4.791 1.00 96.06 90 GLY A CA 1
ATOM 695 C C . GLY A 1 90 ? -10.162 -12.230 5.413 1.00 96.06 90 GLY A C 1
ATOM 696 O O . GLY A 1 90 ? -10.862 -12.726 6.292 1.00 96.06 90 GLY A O 1
ATOM 697 N N . VAL A 1 91 ? -10.360 -10.994 4.949 1.00 96.38 91 VAL A N 1
ATOM 698 C CA . VAL A 1 91 ? -11.442 -10.082 5.344 1.00 96.38 91 VAL A CA 1
ATOM 699 C C . VAL A 1 91 ? -12.103 -9.478 4.104 1.00 96.38 91 VAL A C 1
ATOM 701 O O . VAL A 1 91 ? -11.536 -9.501 3.010 1.00 96.38 91 VAL A O 1
ATOM 704 N N . SER A 1 92 ? -13.315 -8.954 4.266 1.00 95.50 92 SER A N 1
ATOM 705 C CA . SER A 1 92 ? -14.039 -8.256 3.197 1.00 95.50 92 SER A CA 1
ATOM 706 C C . SER A 1 92 ? -13.462 -6.866 2.903 1.00 95.50 92 SER A C 1
ATOM 708 O O . SER A 1 92 ? -12.789 -6.266 3.742 1.00 95.50 92 SER A O 1
ATOM 710 N N . THR A 1 93 ? -13.775 -6.315 1.727 1.00 93.31 93 THR A N 1
ATOM 711 C CA . THR A 1 93 ? -13.414 -4.932 1.372 1.00 93.31 93 THR A CA 1
ATOM 712 C C . THR A 1 93 ? -14.020 -3.912 2.333 1.00 93.31 93 THR A C 1
ATOM 714 O O . THR A 1 93 ? -13.328 -2.979 2.721 1.00 93.31 93 THR A O 1
ATOM 717 N N . GLU A 1 94 ? -15.258 -4.127 2.792 1.00 89.31 94 GLU A N 1
ATOM 718 C CA . GLU A 1 94 ? -15.899 -3.283 3.811 1.00 89.31 94 GLU A CA 1
ATOM 719 C C . GLU A 1 94 ? -15.101 -3.280 5.122 1.00 89.31 94 GLU A C 1
ATOM 721 O O . GLU A 1 94 ? -14.824 -2.225 5.683 1.00 89.31 94 GLU A O 1
ATOM 726 N N . GLN A 1 95 ? -14.654 -4.452 5.581 1.00 93.62 95 GLN A N 1
ATOM 727 C CA . GLN A 1 95 ? -13.798 -4.562 6.764 1.00 93.62 95 GLN A CA 1
ATOM 728 C C . GLN A 1 95 ? -12.455 -3.840 6.582 1.00 93.62 95 GLN A C 1
ATOM 730 O O . GLN A 1 95 ? -12.001 -3.171 7.508 1.00 93.62 95 GLN A O 1
ATOM 735 N N . MET A 1 96 ? -11.824 -3.950 5.407 1.00 95.75 96 MET A N 1
ATOM 736 C CA . MET A 1 96 ? -10.582 -3.224 5.108 1.00 95.75 96 MET A CA 1
ATOM 737 C C . MET A 1 96 ? -10.796 -1.710 5.103 1.00 95.75 96 MET A C 1
ATOM 739 O O . MET A 1 96 ? -9.965 -0.977 5.631 1.00 95.75 96 MET A O 1
ATOM 743 N N . ASP A 1 97 ? -11.908 -1.245 4.537 1.00 91.06 97 ASP A N 1
ATOM 744 C CA . ASP A 1 97 ? -12.252 0.174 4.498 1.00 91.06 97 ASP A CA 1
ATOM 745 C C . ASP A 1 97 ? -12.461 0.736 5.905 1.00 91.06 97 ASP A C 1
ATOM 747 O O . ASP A 1 97 ? -11.798 1.697 6.291 1.00 91.06 97 ASP A O 1
ATOM 751 N N . ARG A 1 98 ? -13.254 0.043 6.732 1.00 88.69 98 ARG A N 1
ATOM 752 C CA . ARG A 1 98 ? -13.449 0.405 8.143 1.00 88.69 98 ARG A CA 1
ATOM 753 C C . ARG A 1 98 ? -12.164 0.393 8.955 1.00 88.69 98 ARG A C 1
ATOM 755 O O . ARG A 1 98 ? -12.012 1.218 9.851 1.00 88.69 98 ARG A O 1
ATOM 762 N N . LEU A 1 99 ? -11.251 -0.531 8.665 1.00 93.50 99 LEU A N 1
ATOM 763 C CA . LEU A 1 99 ? -9.955 -0.571 9.331 1.00 93.50 99 LEU A CA 1
ATOM 764 C C . LEU A 1 99 ? -9.103 0.647 8.956 1.00 93.50 99 LEU A C 1
ATOM 766 O O . LEU A 1 99 ? -8.522 1.258 9.842 1.00 93.50 99 LEU A O 1
ATOM 770 N N . VAL A 1 100 ? -9.045 1.026 7.676 1.00 94.00 100 VAL A N 1
ATOM 771 C CA . VAL A 1 100 ? -8.245 2.182 7.242 1.00 94.00 100 VAL A CA 1
ATOM 772 C C . VAL A 1 100 ? -8.844 3.506 7.724 1.00 94.00 100 VAL A C 1
ATOM 774 O O . VAL A 1 100 ? -8.106 4.378 8.165 1.00 94.00 100 VAL A O 1
ATOM 777 N N . GLU A 1 101 ? -10.168 3.659 7.679 1.00 88.38 101 GLU A N 1
ATOM 778 C CA . GLU A 1 101 ? -10.854 4.867 8.167 1.00 88.38 101 GLU A CA 1
ATOM 779 C C . GLU A 1 101 ? -10.866 4.978 9.698 1.00 88.38 101 GLU A C 1
ATOM 781 O O . GLU A 1 101 ? -10.965 6.071 10.254 1.00 88.38 101 GLU A O 1
ATOM 786 N N . GLY A 1 102 ? -10.797 3.843 10.396 1.00 85.69 102 GLY A N 1
ATOM 787 C CA . GLY A 1 102 ? -10.909 3.779 11.849 1.00 85.69 102 GLY A CA 1
ATOM 788 C C . GLY A 1 102 ? -9.630 4.133 12.606 1.00 85.69 102 GLY A C 1
ATOM 789 O O . GLY A 1 102 ? -9.644 4.098 13.833 1.00 85.69 102 GLY A O 1
ATOM 790 N N . PHE A 1 103 ? -8.523 4.429 11.927 1.00 90.19 103 PHE A N 1
ATOM 791 C CA . PHE A 1 103 ? -7.214 4.674 12.536 1.00 90.19 103 PHE A CA 1
ATOM 792 C C . PHE A 1 103 ? -6.631 5.999 12.035 1.00 90.19 103 PHE A C 1
ATOM 794 O O . PHE A 1 103 ? -6.860 6.397 10.899 1.00 90.19 103 PHE A O 1
ATOM 801 N N . GLU A 1 104 ? -5.879 6.692 12.892 1.00 90.25 104 GLU A N 1
ATOM 802 C CA . GLU A 1 104 ? -5.247 7.981 12.573 1.00 90.25 104 GLU A CA 1
ATOM 803 C C . GLU A 1 104 ? -4.251 7.846 11.419 1.00 90.25 104 GLU A C 1
ATOM 805 O O . GLU A 1 104 ? -4.131 8.732 10.575 1.00 90.25 104 GLU A O 1
ATOM 810 N N . SER A 1 105 ? -3.537 6.721 11.377 1.00 91.50 105 SER A N 1
ATOM 811 C CA . SER A 1 105 ? -2.599 6.412 10.305 1.00 91.50 105 SER A CA 1
ATOM 812 C C . SER A 1 105 ? -2.625 4.930 9.974 1.00 91.50 105 SER A C 1
ATOM 814 O O . SER A 1 105 ? -2.648 4.072 10.858 1.00 91.50 105 SER A O 1
ATOM 816 N N . CYS A 1 106 ? -2.564 4.642 8.680 1.00 96.69 106 CYS A N 1
ATOM 817 C CA . CYS A 1 106 ? -2.263 3.323 8.159 1.00 96.69 106 CYS A CA 1
ATOM 818 C C . CYS A 1 106 ? -1.168 3.449 7.108 1.00 96.69 106 CYS A C 1
ATOM 820 O O . CYS A 1 106 ? -1.118 4.433 6.370 1.00 96.69 106 CYS A O 1
ATOM 822 N N . SER A 1 107 ? -0.303 2.449 7.032 1.00 97.88 107 SER A N 1
ATOM 823 C CA . SER A 1 107 ? 0.795 2.423 6.085 1.00 97.88 107 SER A CA 1
ATOM 824 C C . SER A 1 107 ? 1.102 1.010 5.606 1.00 97.88 107 SER A C 1
ATOM 826 O O . SER A 1 107 ? 0.690 0.016 6.213 1.00 97.88 107 SER A O 1
ATOM 828 N N . GLN A 1 108 ? 1.797 0.916 4.475 1.00 98.06 108 GLN A N 1
ATOM 829 C CA . GLN A 1 108 ? 2.192 -0.363 3.899 1.00 98.06 108 GLN A CA 1
ATOM 830 C C . GLN A 1 108 ? 3.536 -0.250 3.186 1.00 98.06 108 GLN A C 1
ATOM 832 O O . GLN A 1 108 ? 3.732 0.632 2.351 1.00 98.06 108 GLN A O 1
ATOM 837 N N . TYR A 1 109 ? 4.463 -1.149 3.518 1.00 98.38 109 TYR A N 1
ATOM 838 C CA . TYR A 1 109 ? 5.760 -1.233 2.848 1.00 98.38 109 TYR A CA 1
ATOM 839 C C . TYR A 1 109 ? 5.611 -1.777 1.428 1.00 98.38 109 TYR A C 1
ATOM 841 O O . TYR A 1 109 ? 4.802 -2.675 1.180 1.00 98.38 109 TYR A O 1
ATOM 849 N N . MET A 1 110 ? 6.418 -1.258 0.511 1.00 98.38 110 MET A N 1
ATOM 850 C CA . MET A 1 110 ? 6.479 -1.706 -0.871 1.00 98.38 110 MET A CA 1
ATOM 851 C C . MET A 1 110 ? 7.899 -1.573 -1.417 1.00 98.38 110 MET A C 1
ATOM 853 O O . MET A 1 110 ? 8.573 -0.569 -1.197 1.00 98.38 110 MET A O 1
ATOM 857 N N . ARG A 1 111 ? 8.348 -2.593 -2.149 1.00 98.69 111 ARG A N 1
ATOM 858 C CA . ARG A 1 111 ? 9.687 -2.677 -2.740 1.00 98.69 111 ARG A CA 1
ATOM 859 C C . ARG A 1 111 ? 9.607 -3.218 -4.157 1.00 98.69 111 ARG A C 1
ATOM 861 O O . ARG A 1 111 ? 8.968 -4.240 -4.395 1.00 98.69 111 ARG A O 1
ATOM 868 N N . PHE A 1 112 ? 10.289 -2.543 -5.069 1.00 98.75 112 PHE A N 1
ATOM 869 C CA . PHE A 1 112 ? 10.453 -2.938 -6.457 1.00 98.75 112 PHE A CA 1
ATOM 870 C C . PHE A 1 112 ? 11.944 -2.950 -6.784 1.00 98.75 112 PHE A C 1
ATOM 872 O O . PHE A 1 112 ? 12.597 -1.909 -6.800 1.00 98.75 112 PHE A O 1
ATOM 879 N N . SER A 1 113 ? 12.497 -4.131 -7.027 1.00 98.69 113 SER A N 1
ATOM 880 C CA . SER A 1 113 ? 13.877 -4.300 -7.475 1.00 98.69 113 SER A CA 1
ATOM 881 C C . SER A 1 113 ? 13.885 -4.672 -8.953 1.00 98.69 113 SER A C 1
ATOM 883 O O . SER A 1 113 ? 13.130 -5.542 -9.378 1.00 98.69 113 SER A O 1
ATOM 885 N N . CYS A 1 114 ? 14.750 -4.038 -9.737 1.00 98.56 114 CYS A N 1
ATOM 886 C CA . CYS A 1 114 ? 14.882 -4.262 -11.174 1.00 98.56 114 CYS A CA 1
ATOM 887 C C . CYS A 1 114 ? 16.306 -4.677 -11.529 1.00 98.56 114 CYS A C 1
ATOM 889 O O . CYS A 1 114 ? 17.272 -4.258 -10.889 1.00 98.56 114 CYS A O 1
ATOM 891 N N . ARG A 1 115 ? 16.428 -5.494 -12.575 1.00 98.44 115 ARG A N 1
ATOM 892 C CA . ARG A 1 115 ? 17.707 -5.842 -13.194 1.00 98.44 115 ARG A CA 1
ATOM 893 C C . ARG A 1 115 ? 17.610 -5.862 -14.706 1.00 98.44 115 ARG A C 1
ATOM 895 O O . ARG A 1 115 ? 16.533 -6.120 -15.247 1.00 98.44 115 ARG A O 1
ATOM 902 N N . GLY A 1 116 ? 18.736 -5.645 -15.379 1.00 96.50 116 GLY A N 1
ATOM 903 C CA . GLY A 1 116 ? 18.851 -5.759 -16.833 1.00 96.50 116 GLY A CA 1
ATOM 904 C C . GLY A 1 116 ? 18.032 -4.709 -17.586 1.00 96.50 116 GLY A C 1
ATOM 905 O O . GLY A 1 116 ? 17.476 -5.004 -18.643 1.00 96.50 116 GLY A O 1
ATOM 906 N N . GLY A 1 117 ? 17.908 -3.506 -17.016 1.00 95.06 117 GLY A N 1
ATOM 907 C CA . GLY A 1 117 ? 17.221 -2.369 -17.634 1.00 95.06 117 GLY A CA 1
ATOM 908 C C . GLY A 1 117 ? 15.695 -2.371 -17.538 1.00 95.06 117 GLY A C 1
ATOM 909 O O . GLY A 1 117 ? 15.050 -1.578 -18.227 1.00 95.06 117 GLY A O 1
ATOM 910 N N . ALA A 1 118 ? 15.104 -3.234 -16.704 1.00 97.00 118 ALA A N 1
ATOM 911 C CA . ALA A 1 118 ? 13.672 -3.181 -16.416 1.00 97.00 118 ALA A CA 1
ATOM 912 C C . ALA A 1 118 ? 13.305 -1.859 -15.726 1.00 97.00 118 ALA A C 1
ATOM 914 O O . ALA A 1 118 ? 13.948 -1.457 -14.760 1.00 97.00 118 ALA A O 1
ATOM 915 N N . ARG A 1 119 ? 12.249 -1.207 -16.212 1.00 97.06 119 ARG A N 1
ATOM 916 C CA . ARG A 1 119 ? 11.768 0.089 -15.708 1.00 97.06 119 ARG A CA 1
ATOM 917 C C . ARG A 1 119 ? 10.494 -0.085 -14.903 1.00 97.06 119 ARG A C 1
ATOM 919 O O . ARG A 1 119 ? 9.835 -1.110 -15.056 1.00 97.06 119 ARG A O 1
ATOM 926 N N . LEU A 1 120 ? 10.128 0.905 -14.094 1.00 97.88 120 LEU A N 1
ATOM 927 C CA . LEU A 1 120 ? 8.907 0.898 -13.284 1.00 97.88 120 LEU A CA 1
ATOM 928 C C . LEU A 1 120 ? 7.857 1.868 -13.835 1.00 97.88 120 LEU A C 1
ATOM 930 O O . LEU A 1 120 ? 6.768 1.436 -14.208 1.00 97.88 120 LEU A O 1
ATOM 934 N N . MET A 1 121 ? 8.177 3.163 -13.929 1.00 96.81 121 MET A N 1
ATOM 935 C CA . MET A 1 121 ? 7.193 4.203 -14.265 1.00 96.81 121 MET A CA 1
ATOM 936 C C . MET A 1 121 ? 7.297 4.707 -15.708 1.00 96.81 121 MET A C 1
ATOM 938 O O . MET A 1 121 ? 6.322 5.254 -16.223 1.00 96.81 121 MET A O 1
ATOM 942 N N . THR A 1 122 ? 8.446 4.528 -16.372 1.00 94.12 122 THR A N 1
ATOM 943 C CA . THR A 1 122 ? 8.716 5.115 -17.701 1.00 94.12 122 THR A CA 1
ATOM 944 C C . THR A 1 122 ? 9.209 4.100 -18.742 1.00 94.12 122 THR A C 1
ATOM 946 O O . THR A 1 122 ? 10.304 4.208 -19.308 1.00 94.12 122 THR A O 1
ATOM 949 N N . GLN A 1 123 ? 8.375 3.102 -19.033 1.00 90.50 123 GLN A N 1
ATOM 950 C CA . GLN A 1 123 ? 8.612 2.110 -20.078 1.00 90.50 123 GLN A CA 1
ATOM 951 C C . GLN A 1 123 ? 8.224 2.607 -21.478 1.00 90.50 123 GLN A C 1
ATOM 953 O O . GLN A 1 123 ? 7.169 3.213 -21.675 1.00 90.50 123 GLN A O 1
ATOM 958 N N . GLY A 1 124 ? 9.072 2.271 -22.458 1.00 86.56 124 GLY A N 1
ATOM 959 C CA . GLY A 1 124 ? 8.858 2.567 -23.874 1.00 86.56 124 GLY A CA 1
ATOM 960 C C . GLY A 1 124 ? 8.851 4.064 -24.192 1.00 86.56 124 GLY A C 1
ATOM 961 O O . GLY A 1 124 ? 9.141 4.907 -23.339 1.00 86.56 124 GLY A O 1
ATOM 962 N N . ASP A 1 125 ? 8.505 4.388 -25.435 1.00 84.31 125 ASP A N 1
ATOM 963 C CA . ASP A 1 125 ? 8.476 5.774 -25.921 1.00 84.31 125 ASP A CA 1
ATOM 964 C C . ASP A 1 125 ? 7.328 6.581 -25.301 1.00 84.31 125 ASP A C 1
ATOM 966 O O . ASP A 1 125 ? 7.482 7.766 -25.007 1.00 84.31 125 ASP A O 1
ATOM 970 N N . GLU A 1 126 ? 6.205 5.919 -25.010 1.00 86.44 126 GLU A N 1
ATOM 971 C CA . GLU A 1 126 ? 5.036 6.521 -24.356 1.00 86.44 126 GLU A CA 1
ATOM 972 C C . GLU A 1 126 ? 5.257 6.827 -22.865 1.00 86.44 126 GLU A C 1
ATOM 974 O O . GLU A 1 126 ? 4.419 7.476 -22.239 1.00 86.44 126 GLU A O 1
ATOM 979 N N . ARG A 1 127 ? 6.386 6.385 -22.284 1.00 90.50 127 ARG A N 1
ATOM 980 C CA . ARG A 1 127 ? 6.722 6.550 -20.857 1.00 90.50 127 ARG A CA 1
ATOM 981 C C . ARG A 1 127 ? 5.584 6.094 -19.937 1.00 90.50 127 ARG A C 1
ATOM 983 O O . ARG A 1 127 ? 5.208 6.778 -18.980 1.00 90.50 127 ARG A O 1
ATOM 990 N N . SER A 1 128 ? 5.039 4.929 -20.258 1.00 93.06 128 SER A N 1
ATOM 991 C CA . SER A 1 128 ? 3.963 4.287 -19.508 1.00 93.06 128 SER A CA 1
ATOM 992 C C . SER A 1 128 ? 4.533 3.442 -18.363 1.00 93.06 128 SER A C 1
ATOM 994 O O . SER A 1 128 ? 5.658 2.952 -18.472 1.00 93.06 128 SER A O 1
ATOM 996 N N . PRO A 1 129 ? 3.792 3.239 -17.262 1.00 96.75 129 PRO A N 1
ATOM 997 C CA . PRO A 1 129 ? 4.241 2.352 -16.196 1.00 96.75 129 PRO A CA 1
ATOM 998 C C . PRO A 1 129 ? 4.289 0.900 -16.690 1.00 96.75 129 PRO A C 1
ATOM 1000 O O . PRO A 1 129 ? 3.364 0.431 -17.353 1.00 96.75 129 PRO A O 1
ATOM 1003 N N . SER A 1 130 ? 5.353 0.180 -16.339 1.00 97.00 130 SER A N 1
ATOM 1004 C CA . SER A 1 130 ? 5.472 -1.261 -16.595 1.00 97.00 130 SER A CA 1
ATOM 1005 C C . SER A 1 130 ? 4.648 -2.080 -15.601 1.00 97.00 130 SER A C 1
ATOM 1007 O O . SER A 1 130 ? 4.123 -3.147 -15.928 1.00 97.00 130 SER A O 1
ATOM 1009 N N . SER A 1 131 ? 4.551 -1.566 -14.371 1.00 98.00 131 SER A N 1
ATOM 1010 C CA . SER A 1 131 ? 3.961 -2.234 -13.221 1.00 98.00 131 SER A CA 1
ATOM 1011 C C . SER A 1 131 ? 3.214 -1.234 -12.336 1.00 98.00 131 SER A C 1
ATOM 1013 O O . SER A 1 131 ? 3.627 -0.085 -12.192 1.00 98.00 131 SER A O 1
ATOM 1015 N N . TRP A 1 132 ? 2.097 -1.661 -11.750 1.00 98.25 132 TRP A N 1
ATOM 1016 C CA . TRP A 1 132 ? 1.253 -0.862 -10.853 1.00 98.25 132 TRP A CA 1
ATOM 1017 C C . TRP A 1 132 ? 0.459 -1.773 -9.909 1.00 98.25 132 TRP A C 1
ATOM 1019 O O . TRP A 1 132 ? 0.547 -3.001 -9.980 1.00 98.25 132 TRP A O 1
ATOM 1029 N N . TYR A 1 133 ? -0.333 -1.185 -9.013 1.00 98.50 133 TYR A N 1
ATOM 1030 C CA . TYR A 1 133 ? -1.143 -1.937 -8.054 1.00 98.50 133 TYR A CA 1
ATOM 1031 C C . TYR A 1 133 ? -2.597 -1.467 -8.005 1.00 98.50 133 TYR A C 1
ATOM 1033 O O . TYR A 1 133 ? -2.906 -0.343 -8.392 1.00 98.50 133 TYR A O 1
ATOM 1041 N N . ALA A 1 134 ? -3.492 -2.333 -7.533 1.00 98.06 134 ALA A N 1
ATOM 1042 C CA . ALA A 1 134 ? -4.874 -1.998 -7.197 1.00 98.06 134 ALA A CA 1
ATOM 1043 C C . ALA A 1 134 ? -5.015 -1.687 -5.704 1.00 98.06 134 ALA A C 1
ATOM 1045 O O . ALA A 1 134 ? -4.291 -2.234 -4.867 1.00 98.06 134 ALA A O 1
ATOM 1046 N N . THR A 1 135 ? -5.973 -0.824 -5.386 1.00 95.94 135 THR A N 1
ATOM 1047 C CA . THR A 1 135 ? -6.344 -0.437 -4.020 1.00 95.94 135 THR A CA 1
ATOM 1048 C C . THR A 1 135 ? -7.702 -1.033 -3.644 1.00 95.94 135 THR A C 1
ATOM 1050 O O . THR A 1 135 ? -8.422 -1.559 -4.495 1.00 95.94 135 THR A O 1
ATOM 1053 N N . ARG A 1 136 ? -8.118 -0.901 -2.377 1.00 94.19 136 ARG A N 1
ATOM 1054 C CA . ARG A 1 136 ? -9.463 -1.324 -1.932 1.00 94.19 136 ARG A CA 1
ATOM 1055 C C . ARG A 1 136 ? -10.631 -0.608 -2.625 1.00 94.19 136 ARG A C 1
ATOM 1057 O O . ARG A 1 136 ? -11.760 -1.061 -2.504 1.00 94.19 136 ARG A O 1
ATOM 1064 N N . SER A 1 137 ? -10.368 0.515 -3.301 1.00 89.31 137 SER A N 1
ATOM 1065 C CA . SER A 1 137 ? -11.372 1.285 -4.053 1.00 89.31 137 SER A CA 1
ATOM 1066 C C . SER A 1 137 ? -11.361 0.975 -5.555 1.00 89.31 137 SER A C 1
ATOM 1068 O O . SER A 1 137 ? -11.876 1.768 -6.341 1.00 89.31 137 SER A O 1
ATOM 1070 N N . ASP A 1 138 ? -10.724 -0.132 -5.957 1.00 89.19 138 ASP A N 1
ATOM 1071 C CA . ASP A 1 138 ? -10.538 -0.562 -7.351 1.00 89.19 138 ASP A CA 1
ATOM 1072 C C . ASP A 1 138 ? -9.847 0.486 -8.245 1.00 89.19 138 ASP A C 1
ATOM 1074 O O . ASP A 1 138 ? -9.925 0.452 -9.474 1.00 89.19 138 ASP A O 1
ATOM 1078 N N . LYS A 1 139 ? -9.118 1.424 -7.629 1.00 92.44 139 LYS A N 1
ATOM 1079 C CA . LYS A 1 139 ? -8.274 2.397 -8.328 1.00 92.44 139 LYS A CA 1
ATOM 1080 C C . LYS A 1 139 ? -6.864 1.854 -8.492 1.00 92.44 139 LYS A C 1
ATOM 1082 O O . LYS A 1 139 ? -6.392 1.063 -7.677 1.00 92.44 139 LYS A O 1
ATOM 1087 N N . HIS A 1 140 ? -6.168 2.331 -9.520 1.00 95.88 140 HIS A N 1
ATOM 1088 C CA . HIS A 1 140 ? -4.759 2.016 -9.719 1.00 95.88 140 HIS A CA 1
ATOM 1089 C C . HIS A 1 140 ? -3.860 2.998 -8.968 1.00 95.88 140 HIS A C 1
ATOM 1091 O O . HIS A 1 140 ? -3.947 4.211 -9.163 1.00 95.88 140 HIS A O 1
ATOM 1097 N N . GLY A 1 141 ? -2.968 2.465 -8.139 1.00 96.31 141 GLY A N 1
ATOM 1098 C CA . GLY A 1 141 ? -1.858 3.207 -7.566 1.00 96.31 141 GLY A CA 1
ATOM 1099 C C . GLY A 1 141 ? -0.734 3.346 -8.586 1.00 96.31 141 GLY A C 1
ATOM 1100 O O . GLY A 1 141 ? -0.189 2.352 -9.058 1.00 96.31 141 GLY A O 1
ATOM 1101 N N . LEU A 1 142 ? -0.409 4.592 -8.928 1.00 96.00 142 LEU A N 1
ATOM 1102 C CA . LEU A 1 142 ? 0.624 4.952 -9.907 1.00 96.00 142 LEU A CA 1
ATOM 1103 C C . LEU A 1 142 ? 1.778 5.720 -9.249 1.00 96.00 142 LEU A C 1
ATOM 1105 O O . LEU A 1 142 ? 2.375 6.583 -9.870 1.00 96.00 142 LEU A O 1
ATOM 1109 N N . GLN A 1 143 ? 2.034 5.479 -7.969 1.00 97.25 143 GLN A N 1
ATOM 1110 C CA . GLN A 1 143 ? 3.173 6.014 -7.218 1.00 97.25 143 GLN A CA 1
ATOM 1111 C C . GLN A 1 143 ? 3.829 4.841 -6.486 1.00 97.25 143 GLN A C 1
ATOM 1113 O O . GLN A 1 143 ? 3.126 3.864 -6.216 1.00 97.25 143 GLN A O 1
ATOM 1118 N N . TRP A 1 144 ? 5.119 4.911 -6.170 1.00 98.19 144 TRP A N 1
ATOM 1119 C CA . TRP A 1 144 ? 5.780 3.896 -5.349 1.00 98.19 144 TRP A CA 1
ATOM 1120 C C . TRP A 1 144 ? 6.344 4.472 -4.047 1.00 98.19 144 TRP A C 1
ATOM 1122 O O . TRP A 1 144 ? 7.018 5.502 -4.047 1.00 98.19 144 TRP A O 1
ATOM 1132 N N . GLY A 1 145 ? 6.109 3.762 -2.944 1.00 97.88 145 GLY A N 1
ATOM 1133 C CA . GLY A 1 145 ? 6.492 4.191 -1.605 1.00 97.88 145 GLY A CA 1
ATOM 1134 C C . GLY A 1 145 ? 5.658 5.374 -1.116 1.00 97.88 145 GLY A C 1
ATOM 1135 O O . GLY A 1 145 ? 4.426 5.328 -1.138 1.00 97.88 145 GLY A O 1
ATOM 1136 N N . ASP A 1 146 ? 6.343 6.409 -0.646 1.00 97.25 146 ASP A N 1
ATOM 1137 C CA . ASP A 1 146 ? 5.780 7.658 -0.117 1.00 97.25 146 ASP A CA 1
ATOM 1138 C C . ASP A 1 146 ? 5.675 8.776 -1.172 1.00 97.25 146 ASP A C 1
ATOM 1140 O O . ASP A 1 146 ? 5.389 9.926 -0.836 1.00 97.25 146 ASP A O 1
ATOM 1144 N N . ALA A 1 147 ? 5.887 8.462 -2.453 1.00 98.06 147 ALA A N 1
ATOM 1145 C CA . ALA A 1 147 ? 5.747 9.440 -3.521 1.00 98.06 147 ALA A CA 1
ATOM 1146 C C . ALA A 1 147 ? 4.297 9.956 -3.630 1.00 98.06 147 ALA A C 1
ATOM 1148 O O . ALA A 1 147 ? 3.347 9.201 -3.398 1.00 98.06 147 ALA A O 1
ATOM 1149 N N . PRO A 1 148 ? 4.078 11.222 -4.045 1.00 97.19 148 PRO A N 1
ATOM 1150 C CA . PRO A 1 148 ? 2.741 11.799 -4.087 1.00 97.19 148 PRO A CA 1
ATO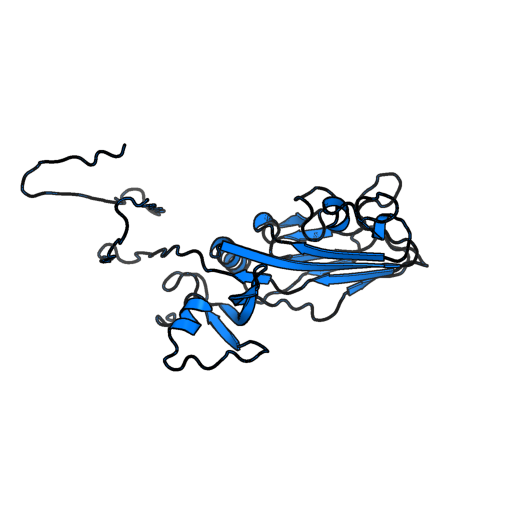M 1151 C C . PRO A 1 148 ? 1.754 10.934 -4.891 1.00 97.19 148 PRO A C 1
ATOM 1153 O O . PRO A 1 148 ? 2.127 10.394 -5.939 1.00 97.19 148 PRO A O 1
ATOM 1156 N N . PRO A 1 149 ? 0.487 10.801 -4.457 1.00 95.56 149 PRO A N 1
ATOM 1157 C CA . PRO A 1 149 ? -0.502 9.971 -5.133 1.00 95.56 149 PRO A CA 1
ATOM 1158 C C . PRO A 1 149 ? -0.600 10.271 -6.629 1.00 95.56 149 PRO A C 1
ATOM 1160 O O . PRO A 1 149 ? -0.736 11.422 -7.034 1.00 95.56 149 PRO A O 1
ATOM 1163 N N . TYR A 1 150 ? -0.573 9.213 -7.442 1.00 92.75 150 TYR A N 1
ATOM 1164 C CA . TYR A 1 150 ? -0.706 9.271 -8.905 1.00 92.75 150 TYR A CA 1
ATOM 1165 C C . TYR A 1 150 ? 0.412 10.026 -9.653 1.00 92.75 150 TYR A C 1
ATOM 1167 O O . TYR A 1 150 ? 0.267 10.300 -10.843 1.00 92.75 150 TYR A O 1
ATOM 1175 N N . SER A 1 151 ? 1.532 10.324 -8.990 1.00 95.69 151 SER A N 1
ATOM 1176 C CA . SER A 1 151 ? 2.643 11.105 -9.556 1.00 95.69 151 SER A CA 1
ATOM 1177 C C . SER A 1 151 ? 3.495 10.381 -10.601 1.00 95.69 151 SER A C 1
ATOM 1179 O O . SER A 1 151 ? 4.210 11.045 -11.347 1.00 95.69 151 SER A O 1
ATOM 1181 N N . ARG A 1 152 ? 3.444 9.043 -10.671 1.00 96.38 152 ARG A N 1
ATOM 1182 C CA . ARG A 1 152 ? 4.407 8.204 -11.416 1.00 96.38 152 ARG A CA 1
ATOM 1183 C C . ARG A 1 152 ? 5.850 8.405 -10.955 1.00 96.38 152 ARG A C 1
ATOM 1185 O O . ARG A 1 152 ? 6.781 8.347 -11.754 1.00 96.38 152 ARG A O 1
ATOM 1192 N N . MET A 1 153 ? 6.019 8.644 -9.658 1.00 97.38 153 MET A N 1
ATOM 1193 C CA . MET A 1 153 ? 7.310 8.811 -9.000 1.00 97.38 153 MET A CA 1
ATOM 1194 C C . MET A 1 153 ? 7.498 7.754 -7.911 1.00 97.38 153 MET A C 1
ATOM 1196 O O . MET A 1 153 ? 6.541 7.102 -7.482 1.00 97.38 153 MET A O 1
ATOM 1200 N N . CYS A 1 154 ? 8.744 7.617 -7.473 1.00 98.38 154 CYS A N 1
ATOM 1201 C CA . CYS A 1 154 ? 9.170 6.798 -6.350 1.00 98.38 154 CYS A CA 1
ATOM 1202 C C . CYS A 1 154 ? 9.754 7.673 -5.230 1.00 98.38 154 CYS A C 1
ATOM 1204 O O . CYS A 1 154 ? 10.113 8.830 -5.460 1.00 98.38 154 CYS A O 1
ATOM 1206 N N . SER A 1 155 ? 9.910 7.108 -4.032 1.00 97.62 155 SER A N 1
ATOM 1207 C CA . SER A 1 155 ? 10.503 7.766 -2.855 1.00 97.62 155 SER A CA 1
ATOM 1208 C C . SER A 1 155 ? 11.863 8.436 -3.096 1.00 97.62 155 SER A C 1
ATOM 1210 O O . SER A 1 155 ? 12.212 9.417 -2.443 1.00 97.62 155 SER A O 1
ATOM 1212 N N . CYS A 1 156 ? 12.671 7.957 -4.045 1.00 97.94 156 CYS A N 1
ATOM 1213 C CA . CYS A 1 156 ? 13.934 8.628 -4.360 1.00 97.94 156 CYS A CA 1
ATOM 1214 C C . CYS A 1 156 ? 13.725 10.012 -4.997 1.00 97.94 156 CYS A C 1
ATOM 1216 O O . CYS A 1 156 ? 14.582 10.883 -4.868 1.00 97.94 156 CYS A O 1
ATOM 1218 N N . ALA A 1 157 ? 12.599 10.244 -5.678 1.00 97.31 157 ALA A N 1
ATOM 1219 C CA . ALA A 1 157 ? 12.375 11.477 -6.424 1.00 97.31 157 ALA A CA 1
ATOM 1220 C C . ALA A 1 157 ? 11.914 12.605 -5.502 1.00 97.31 157 ALA A C 1
ATOM 1222 O O . ALA A 1 157 ? 12.303 13.752 -5.699 1.00 97.31 157 ALA A O 1
ATOM 1223 N N . THR A 1 158 ? 11.149 12.275 -4.457 1.00 94.81 158 THR A N 1
ATOM 1224 C CA . THR A 1 158 ? 10.820 13.210 -3.371 1.00 94.81 158 THR A CA 1
ATOM 1225 C C . THR A 1 158 ? 12.066 13.607 -2.582 1.00 94.81 158 THR A C 1
ATOM 1227 O O . THR A 1 158 ? 12.204 14.768 -2.204 1.00 94.81 158 THR A O 1
ATOM 1230 N N . ASN A 1 159 ? 13.006 12.675 -2.408 1.00 94.69 159 ASN A N 1
ATOM 1231 C CA . ASN A 1 159 ? 14.263 12.905 -1.695 1.00 94.69 159 ASN A CA 1
ATOM 1232 C C . ASN A 1 159 ? 15.388 13.495 -2.567 1.00 94.69 159 ASN A C 1
ATOM 1234 O O . ASN A 1 159 ? 16.444 13.842 -2.041 1.00 94.69 159 ASN A O 1
ATOM 1238 N N . GLY A 1 160 ? 15.197 13.604 -3.887 1.00 95.62 160 GLY A N 1
ATOM 1239 C CA . GLY A 1 160 ? 16.231 14.071 -4.818 1.00 95.62 160 GLY A CA 1
ATOM 1240 C C . GLY A 1 160 ? 17.427 13.118 -4.955 1.00 95.62 160 GLY A C 1
ATOM 1241 O O . GLY A 1 160 ? 18.528 13.554 -5.280 1.00 95.62 160 GLY A O 1
ATOM 1242 N N . THR A 1 161 ? 17.229 11.825 -4.689 1.00 97.31 161 THR A N 1
ATOM 1243 C CA . THR A 1 161 ? 18.280 10.796 -4.662 1.00 97.31 161 THR A CA 1
ATOM 1244 C C . THR A 1 161 ? 18.198 9.794 -5.813 1.00 97.31 161 THR A C 1
ATOM 1246 O O . THR A 1 161 ? 19.003 8.865 -5.856 1.00 97.31 161 THR A O 1
ATOM 1249 N N . CYS A 1 162 ? 17.255 9.951 -6.751 1.00 97.75 162 CYS A N 1
ATOM 1250 C CA . CYS A 1 162 ? 17.121 8.999 -7.853 1.00 97.75 162 CYS A CA 1
ATOM 1251 C C . CYS A 1 162 ? 18.334 8.994 -8.792 1.00 97.75 162 CYS A C 1
ATOM 1253 O O . CYS A 1 162 ? 18.848 10.043 -9.196 1.00 97.75 162 CYS A O 1
ATOM 1255 N N . LEU A 1 163 ? 18.704 7.796 -9.248 1.00 97.75 163 LEU A N 1
ATOM 1256 C CA . LEU A 1 163 ? 19.712 7.606 -10.289 1.00 97.75 163 LEU A CA 1
ATOM 1257 C C . LEU A 1 163 ? 19.361 8.386 -11.565 1.00 97.75 163 LEU A C 1
ATOM 1259 O O . LEU A 1 163 ? 18.219 8.382 -12.031 1.00 97.75 163 LEU A O 1
ATOM 1263 N N . HIS A 1 164 ? 20.366 9.047 -12.149 1.00 96.06 164 HIS A N 1
ATOM 1264 C CA . HIS A 1 164 ? 20.261 9.811 -13.403 1.00 96.06 164 HIS A CA 1
ATOM 1265 C C . HIS A 1 164 ? 19.116 10.835 -13.439 1.00 96.06 164 HIS A C 1
ATOM 1267 O O . HIS A 1 164 ? 18.559 11.100 -14.507 1.00 96.06 164 HIS A O 1
ATOM 1273 N N . ASN A 1 165 ? 18.749 11.399 -12.281 1.00 93.50 165 ASN A N 1
ATOM 1274 C CA . ASN A 1 165 ? 17.657 12.368 -12.148 1.00 93.50 165 ASN A CA 1
ATOM 1275 C C . ASN A 1 165 ? 16.324 11.859 -12.744 1.00 93.50 165 ASN A C 1
ATOM 1277 O O . ASN A 1 165 ? 15.563 12.606 -13.365 1.00 93.50 165 ASN A O 1
ATOM 1281 N N . ARG A 1 166 ? 16.081 10.547 -12.630 1.00 95.56 166 ARG A N 1
ATOM 1282 C CA . ARG A 1 166 ? 14.828 9.894 -13.028 1.00 95.56 166 ARG A CA 1
ATOM 1283 C C . ARG A 1 166 ? 13.776 10.018 -11.927 1.00 95.56 166 ARG A C 1
ATOM 1285 O O . ARG A 1 166 ? 14.065 10.475 -10.830 1.00 95.56 166 ARG A O 1
ATOM 1292 N N . MET A 1 167 ? 12.546 9.602 -12.229 1.00 96.25 167 MET A N 1
ATOM 1293 C CA . MET A 1 167 ? 11.442 9.600 -11.255 1.00 96.25 167 MET A CA 1
ATOM 1294 C C . MET A 1 167 ? 11.451 8.371 -10.337 1.00 96.25 167 MET A C 1
ATOM 1296 O O . MET A 1 167 ? 10.785 8.374 -9.306 1.00 96.25 167 MET A O 1
ATOM 1300 N N . CYS A 1 168 ? 12.208 7.344 -10.717 1.00 98.31 168 CYS A N 1
ATOM 1301 C CA . CYS A 1 168 ? 12.449 6.111 -9.980 1.00 98.31 168 CYS A CA 1
ATOM 1302 C C . CYS A 1 168 ? 13.868 5.633 -10.299 1.00 98.31 168 CYS A C 1
ATOM 1304 O O . CYS A 1 168 ? 14.351 5.848 -11.416 1.00 98.31 168 CYS A O 1
ATOM 1306 N N . ASN A 1 169 ? 14.531 4.958 -9.366 1.00 98.44 169 ASN A N 1
ATOM 1307 C CA . ASN A 1 169 ? 15.855 4.394 -9.599 1.00 98.44 169 ASN A CA 1
ATOM 1308 C C . ASN A 1 169 ? 15.839 3.382 -10.747 1.00 98.44 169 ASN A C 1
ATOM 1310 O O . ASN A 1 169 ? 16.714 3.429 -11.609 1.00 98.44 169 ASN A O 1
ATOM 1314 N N . CYS A 1 170 ? 14.820 2.525 -10.822 1.00 98.12 170 CYS A N 1
ATOM 1315 C CA . CYS A 1 170 ? 14.680 1.534 -11.892 1.00 98.12 170 CYS A CA 1
ATOM 1316 C C . CYS A 1 170 ? 14.462 2.132 -13.288 1.00 98.12 170 CYS A C 1
ATOM 1318 O O . CYS A 1 170 ? 14.758 1.507 -14.305 1.00 98.12 170 CYS A O 1
ATOM 1320 N N . ASP A 1 171 ? 14.019 3.384 -13.369 1.00 97.50 171 ASP A N 1
ATOM 1321 C CA . ASP A 1 171 ? 13.852 4.080 -14.645 1.00 97.50 171 ASP A CA 1
ATOM 1322 C C . ASP A 1 171 ? 15.181 4.579 -15.240 1.00 97.50 171 ASP A C 1
ATOM 1324 O O . ASP A 1 171 ? 15.214 5.075 -16.371 1.00 97.50 171 ASP A O 1
ATOM 1328 N N . SER A 1 172 ? 16.291 4.429 -14.509 1.00 96.75 172 SER A N 1
ATOM 1329 C CA . SER A 1 172 ? 17.642 4.689 -15.016 1.00 96.75 172 SER A CA 1
ATOM 1330 C C . SER A 1 172 ? 18.072 3.725 -16.119 1.00 96.75 172 SER A C 1
ATOM 1332 O O . SER A 1 172 ? 18.846 4.112 -16.994 1.00 96.75 172 SER A O 1
ATOM 1334 N N . GLY A 1 173 ? 17.557 2.492 -16.099 1.00 93.50 173 GLY A N 1
ATOM 1335 C CA . GLY A 1 173 ? 18.066 1.380 -16.900 1.00 93.50 173 GLY A CA 1
ATOM 1336 C C . GLY A 1 173 ? 19.209 0.597 -16.238 1.00 93.50 173 GLY A C 1
ATOM 1337 O O . GLY A 1 173 ? 19.696 -0.357 -16.841 1.00 93.50 173 GLY A O 1
ATOM 1338 N N . GLU A 1 174 ? 19.617 0.962 -15.022 1.00 96.50 174 GLU A N 1
ATOM 1339 C CA . GLU A 1 174 ? 20.576 0.206 -14.211 1.00 96.50 174 GLU A CA 1
ATOM 1340 C C . GLU A 1 174 ? 19.869 -0.752 -13.241 1.00 96.50 174 GLU A C 1
ATOM 1342 O O . GLU A 1 174 ? 18.669 -0.638 -12.981 1.00 96.50 174 GLU A O 1
ATOM 1347 N N . ASP A 1 175 ? 20.627 -1.705 -12.698 1.00 98.25 175 ASP A N 1
ATOM 1348 C CA . ASP A 1 175 ? 20.158 -2.578 -11.624 1.00 98.25 175 ASP A CA 1
ATOM 1349 C C . ASP A 1 175 ? 19.956 -1.746 -10.353 1.00 98.25 175 ASP A C 1
ATOM 1351 O O . ASP A 1 175 ? 20.906 -1.190 -9.799 1.00 98.25 175 ASP A O 1
ATOM 1355 N N . ALA A 1 176 ? 18.713 -1.653 -9.885 1.00 98.50 176 ALA A N 1
ATOM 1356 C CA . ALA A 1 176 ? 18.366 -0.746 -8.804 1.00 98.50 176 ALA A CA 1
ATOM 1357 C C . ALA A 1 176 ? 17.191 -1.243 -7.955 1.00 98.50 176 ALA A C 1
ATOM 1359 O O . ALA A 1 176 ? 16.637 -2.328 -8.152 1.00 98.50 176 ALA A O 1
ATOM 1360 N N . THR A 1 177 ? 16.839 -0.460 -6.939 1.00 98.56 177 THR A N 1
ATOM 1361 C CA . THR A 1 177 ? 15.673 -0.704 -6.091 1.00 98.56 177 THR A CA 1
ATOM 1362 C C . THR A 1 177 ? 14.981 0.610 -5.770 1.00 98.56 177 THR A C 1
ATOM 1364 O O . THR A 1 177 ? 15.629 1.601 -5.432 1.00 98.56 177 THR A O 1
ATOM 1367 N N . ASP A 1 178 ? 13.660 0.580 -5.862 1.00 98.56 178 ASP A N 1
ATOM 1368 C CA . ASP A 1 178 ? 12.756 1.598 -5.357 1.00 98.56 178 ASP A CA 1
ATOM 1369 C C . ASP A 1 178 ? 11.934 0.969 -4.229 1.00 98.56 178 ASP A C 1
ATOM 1371 O O . ASP A 1 178 ? 11.103 0.085 -4.455 1.00 98.56 178 ASP A O 1
ATOM 1375 N N . ASP A 1 179 ? 12.185 1.388 -2.995 1.00 98.06 179 ASP A N 1
ATOM 1376 C CA . ASP A 1 179 ? 11.416 0.960 -1.835 1.00 98.06 179 ASP A CA 1
ATOM 1377 C C . ASP A 1 179 ? 10.959 2.141 -0.987 1.00 98.06 179 ASP A C 1
ATOM 1379 O O . ASP A 1 179 ? 11.506 3.240 -1.064 1.00 98.06 179 ASP A O 1
ATOM 1383 N N . GLY A 1 180 ? 9.904 1.912 -0.216 1.00 97.88 180 GLY A N 1
ATOM 1384 C CA . GLY A 1 180 ? 9.317 2.929 0.635 1.00 97.88 180 GLY A CA 1
ATOM 1385 C C . GLY A 1 180 ? 8.048 2.442 1.316 1.00 97.88 180 GLY A C 1
ATOM 1386 O O . GLY A 1 180 ? 7.580 1.319 1.116 1.00 97.88 180 GLY A O 1
ATOM 1387 N N . VAL A 1 181 ? 7.479 3.309 2.143 1.00 97.88 181 VAL A N 1
ATOM 1388 C CA . VAL A 1 181 ? 6.249 3.040 2.887 1.00 97.88 181 VAL A CA 1
ATOM 1389 C C . VAL A 1 181 ? 5.165 3.953 2.340 1.00 97.88 181 VAL A C 1
ATOM 1391 O O . VAL A 1 181 ? 5.318 5.161 2.400 1.00 97.88 181 VAL A O 1
ATO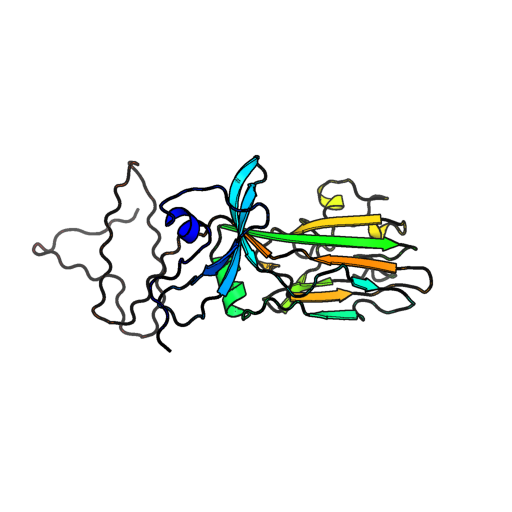M 1394 N N . ASN A 1 182 ? 4.073 3.390 1.826 1.00 98.19 182 ASN A N 1
ATOM 1395 C CA . ASN A 1 182 ? 2.911 4.146 1.366 1.00 98.19 182 ASN A CA 1
ATOM 1396 C C . ASN A 1 182 ? 2.047 4.562 2.568 1.00 98.19 182 ASN A C 1
ATOM 1398 O O . ASN A 1 182 ? 1.459 3.673 3.188 1.00 98.19 182 ASN A O 1
ATOM 1402 N N . PRO A 1 183 ? 1.943 5.866 2.903 1.00 96.75 183 PRO A N 1
ATOM 1403 C CA . PRO A 1 183 ? 1.158 6.353 4.038 1.00 96.75 183 PRO A CA 1
ATOM 1404 C C . PRO A 1 183 ? -0.253 6.818 3.632 1.00 96.75 183 PRO A C 1
ATOM 1406 O O . PRO A 1 183 ? -1.016 7.315 4.458 1.00 96.75 183 PRO A O 1
ATOM 1409 N N . TYR A 1 184 ? -0.604 6.741 2.346 1.00 96.50 184 TYR A N 1
ATOM 1410 C CA . TYR A 1 184 ? -1.811 7.365 1.822 1.00 96.50 184 TYR A CA 1
ATOM 1411 C C . TYR A 1 184 ? -3.017 6.455 2.004 1.00 96.50 184 TYR A C 1
ATOM 1413 O O . TYR A 1 184 ? -3.222 5.527 1.222 1.00 96.50 184 TYR A O 1
ATOM 1421 N N . ALA A 1 185 ? -3.859 6.761 2.993 1.00 93.88 185 ALA A N 1
ATOM 1422 C CA . ALA A 1 185 ? -5.069 6.003 3.296 1.00 93.88 185 ALA A CA 1
ATOM 1423 C C . ALA A 1 185 ? -5.903 5.689 2.041 1.00 93.88 185 ALA A C 1
ATOM 1425 O O . ALA A 1 185 ? -6.320 4.553 1.865 1.00 93.88 185 ALA A O 1
ATOM 1426 N N . GLN A 1 186 ? -6.086 6.629 1.111 1.00 93.50 186 GLN A N 1
ATOM 1427 C CA . GLN A 1 186 ? -6.845 6.429 -0.133 1.00 93.50 186 GLN A CA 1
ATOM 1428 C C . GLN A 1 186 ? -6.230 5.415 -1.119 1.00 93.50 186 GLN A C 1
ATOM 1430 O O . GLN A 1 186 ? -6.906 4.988 -2.055 1.00 93.50 186 GLN A O 1
ATOM 1435 N N . LEU A 1 187 ? -4.960 5.042 -0.935 1.00 96.94 187 LEU A N 1
ATOM 1436 C CA . LEU A 1 187 ? -4.237 4.062 -1.750 1.00 96.94 187 LEU A CA 1
ATOM 1437 C C . LEU A 1 187 ? -4.043 2.709 -1.045 1.00 96.94 187 LEU A C 1
ATOM 1439 O O . LEU A 1 187 ? -3.422 1.816 -1.616 1.00 96.94 187 LEU A O 1
ATOM 1443 N N . LEU A 1 188 ? -4.557 2.552 0.177 1.00 98.12 188 LEU A N 1
ATOM 1444 C CA . LEU A 1 188 ? -4.345 1.367 1.007 1.00 98.12 188 LEU A CA 1
ATOM 1445 C C . LEU A 1 188 ? -5.605 0.501 1.160 1.00 98.12 188 LEU A C 1
ATOM 1447 O O . LEU A 1 188 ? -6.706 0.933 0.836 1.00 98.12 188 LEU A O 1
ATOM 1451 N N . PRO A 1 189 ? -5.466 -0.725 1.679 1.00 98.25 189 PRO A N 1
ATOM 1452 C CA . PRO A 1 189 ? -4.311 -1.565 1.398 1.00 98.25 189 PRO A CA 1
ATOM 1453 C C . PRO A 1 189 ? -4.155 -1.799 -0.113 1.00 98.25 189 PRO A C 1
ATOM 1455 O O . PRO A 1 189 ? -5.098 -1.637 -0.894 1.00 98.25 189 PRO A O 1
ATOM 1458 N N . VAL A 1 190 ? -2.969 -2.245 -0.514 1.00 98.44 190 VAL A N 1
ATOM 1459 C CA . VAL A 1 190 ? -2.748 -2.854 -1.824 1.00 98.44 190 VAL A CA 1
ATOM 1460 C C . VAL A 1 190 ? -3.531 -4.167 -1.886 1.00 98.44 190 VAL A C 1
ATOM 1462 O O . VAL A 1 190 ? -3.320 -5.058 -1.062 1.00 98.44 190 VAL A O 1
ATOM 1465 N N . THR A 1 191 ? -4.443 -4.296 -2.849 1.00 98.25 191 THR A N 1
ATOM 1466 C CA . THR A 1 191 ? -5.313 -5.476 -3.035 1.00 98.25 191 THR A CA 1
ATOM 1467 C C . THR A 1 191 ? -4.900 -6.336 -4.224 1.00 98.25 191 THR A C 1
ATOM 1469 O O . THR A 1 191 ? -5.262 -7.512 -4.301 1.00 98.25 191 THR A O 1
ATOM 1472 N N . GLY A 1 192 ? -4.094 -5.794 -5.136 1.00 98.06 192 GLY A N 1
ATOM 1473 C CA . GLY A 1 192 ? -3.568 -6.544 -6.266 1.00 98.06 192 GLY A CA 1
ATOM 1474 C C . GLY A 1 192 ? -2.359 -5.886 -6.912 1.00 98.06 192 GLY A C 1
ATOM 1475 O O . GLY A 1 192 ? -2.136 -4.690 -6.761 1.00 98.06 192 GLY A O 1
ATOM 1476 N N . LEU A 1 193 ? -1.588 -6.682 -7.642 1.00 98.56 193 LEU A N 1
ATOM 1477 C CA . LEU A 1 193 ? -0.394 -6.283 -8.375 1.00 98.56 193 LEU A CA 1
ATOM 1478 C C . LEU A 1 193 ? -0.564 -6.601 -9.858 1.00 98.56 193 LEU A C 1
ATOM 1480 O O . LEU A 1 193 ? -1.056 -7.676 -10.211 1.00 98.56 193 LEU A O 1
ATOM 1484 N N . PHE A 1 194 ? -0.108 -5.679 -10.696 1.00 98.50 194 PHE A N 1
ATOM 1485 C CA . PHE A 1 194 ? -0.002 -5.806 -12.142 1.00 98.50 194 PHE A CA 1
ATOM 1486 C C . PHE A 1 194 ? 1.465 -5.592 -12.486 1.00 98.50 194 PHE A C 1
ATOM 1488 O O . PHE A 1 194 ? 1.952 -4.470 -12.423 1.00 98.50 194 PHE A O 1
ATOM 1495 N N . LEU A 1 195 ? 2.183 -6.670 -12.781 1.00 98.50 195 LEU A N 1
ATOM 1496 C CA . LEU A 1 195 ? 3.631 -6.672 -12.958 1.00 98.50 195 LEU A CA 1
ATOM 1497 C C . LEU A 1 195 ? 3.989 -7.082 -14.384 1.00 98.50 195 LEU A C 1
ATOM 1499 O O . LEU A 1 195 ? 3.328 -7.939 -14.975 1.00 98.50 195 LEU A O 1
ATOM 1503 N N . GLY A 1 196 ? 5.045 -6.504 -14.936 1.00 97.38 196 GLY A N 1
ATOM 1504 C CA . GLY A 1 196 ? 5.526 -6.886 -16.257 1.00 97.38 196 GLY A CA 1
ATOM 1505 C C . GLY A 1 196 ? 6.482 -5.867 -16.840 1.00 97.38 196 GLY A C 1
ATOM 1506 O O . GLY A 1 196 ? 7.137 -5.121 -16.113 1.00 97.38 196 GLY A O 1
ATOM 1507 N N . GLY A 1 197 ? 6.557 -5.855 -18.166 1.00 95.75 197 GLY A N 1
ATOM 1508 C CA . GLY A 1 197 ? 7.455 -4.975 -18.890 1.00 95.75 197 GLY A CA 1
ATOM 1509 C C . GLY A 1 197 ? 8.916 -5.409 -18.816 1.00 95.75 197 GLY A C 1
ATOM 1510 O O . GLY A 1 197 ? 9.806 -4.559 -18.875 1.00 95.75 197 GLY A O 1
ATOM 1511 N N . THR A 1 198 ? 9.174 -6.708 -18.672 1.00 97.06 198 THR A N 1
ATOM 1512 C CA . THR A 1 198 ? 10.532 -7.256 -18.724 1.00 97.06 198 THR A CA 1
ATOM 1513 C C . THR A 1 198 ? 10.902 -7.697 -20.141 1.00 97.06 198 THR A C 1
ATOM 1515 O O . THR A 1 198 ? 10.046 -7.902 -20.994 1.00 97.06 198 THR A O 1
ATOM 1518 N N . THR A 1 199 ? 12.201 -7.835 -20.392 1.00 95.81 199 THR A N 1
ATOM 1519 C CA . THR A 1 199 ? 12.788 -8.370 -21.625 1.00 95.81 199 THR A CA 1
ATOM 1520 C C . THR A 1 199 ? 13.469 -9.709 -21.334 1.00 95.81 199 THR A C 1
ATOM 1522 O O . THR A 1 199 ? 13.572 -10.141 -20.184 1.00 95.81 199 THR A O 1
ATOM 1525 N N . LYS A 1 200 ? 14.014 -10.370 -22.364 1.00 95.38 200 LYS A N 1
ATOM 1526 C CA . LYS A 1 200 ? 14.751 -11.641 -22.206 1.00 95.38 200 LYS A CA 1
ATOM 1527 C C . LYS A 1 200 ? 15.932 -11.568 -21.231 1.00 95.38 200 LYS A C 1
ATOM 1529 O O . LYS A 1 200 ? 16.297 -12.593 -20.667 1.00 95.38 200 LYS A O 1
ATOM 1534 N N . SER A 1 201 ? 16.536 -10.393 -21.062 1.00 95.38 201 SER A N 1
ATOM 1535 C CA . SER A 1 201 ? 17.701 -10.173 -20.197 1.00 95.38 201 SER A CA 1
ATOM 1536 C C . SER A 1 201 ? 17.370 -9.430 -18.904 1.00 95.38 201 SER A C 1
ATOM 1538 O O . SER A 1 201 ? 18.288 -9.107 -18.155 1.00 95.38 201 SER A O 1
ATOM 1540 N N . SER A 1 202 ? 16.096 -9.122 -18.646 1.00 97.50 202 SER A N 1
ATOM 1541 C CA . SER A 1 202 ? 15.694 -8.309 -17.503 1.00 97.50 202 SER A CA 1
ATOM 1542 C C . SER A 1 202 ? 14.799 -9.087 -16.538 1.00 97.50 202 SER A C 1
ATOM 1544 O O . SER A 1 202 ? 14.167 -10.095 -16.877 1.00 97.50 202 SER A O 1
ATOM 1546 N N . SER A 1 203 ? 14.749 -8.615 -15.300 1.00 98.31 203 SER A N 1
ATOM 1547 C CA . SER A 1 203 ? 13.895 -9.193 -14.267 1.00 98.31 203 SER A CA 1
ATOM 1548 C C . SER A 1 203 ? 13.464 -8.141 -13.267 1.00 98.31 203 SER A C 1
ATOM 1550 O O . SER A 1 203 ? 14.185 -7.167 -13.046 1.00 98.31 203 SER A O 1
ATOM 1552 N N . ILE A 1 204 ? 12.329 -8.379 -12.624 1.00 98.62 204 ILE A N 1
ATOM 1553 C CA . ILE A 1 204 ? 11.847 -7.575 -11.506 1.00 98.62 204 ILE A CA 1
ATOM 1554 C C . ILE A 1 204 ? 11.493 -8.478 -10.327 1.00 98.62 204 ILE A C 1
ATOM 1556 O O . ILE A 1 204 ? 11.057 -9.615 -10.511 1.00 98.62 204 ILE A O 1
ATOM 1560 N N . GLU A 1 205 ? 11.676 -7.959 -9.122 1.00 98.62 205 GLU A N 1
ATOM 1561 C CA . GLU A 1 205 ? 11.278 -8.588 -7.870 1.00 98.62 205 GLU A CA 1
ATOM 1562 C C . GLU A 1 205 ? 10.448 -7.592 -7.059 1.00 98.62 205 GLU A C 1
ATOM 1564 O O . GLU A 1 205 ? 10.884 -6.464 -6.827 1.00 98.62 205 GLU A O 1
ATOM 1569 N N . VAL A 1 206 ? 9.239 -7.991 -6.659 1.00 98.75 206 VAL A N 1
ATOM 1570 C CA . VAL A 1 206 ? 8.276 -7.095 -6.006 1.00 98.75 206 VAL A CA 1
ATOM 1571 C C . VAL A 1 206 ? 7.806 -7.657 -4.677 1.00 98.75 206 VAL A C 1
ATOM 1573 O O . VAL A 1 206 ? 7.301 -8.777 -4.613 1.00 98.75 206 VAL A O 1
ATOM 1576 N N . GLU A 1 207 ? 7.912 -6.854 -3.625 1.00 98.50 207 GLU A N 1
ATOM 1577 C CA . GLU A 1 207 ? 7.459 -7.179 -2.275 1.00 98.50 207 GLU A CA 1
ATOM 1578 C C . GLU A 1 207 ? 6.455 -6.135 -1.787 1.00 98.50 207 GLU A C 1
ATOM 1580 O O . GLU A 1 207 ? 6.642 -4.934 -1.979 1.00 98.50 207 GLU A O 1
ATOM 1585 N N . ILE A 1 208 ? 5.396 -6.613 -1.134 1.00 98.62 208 ILE A N 1
ATOM 1586 C CA . ILE A 1 208 ? 4.405 -5.800 -0.433 1.00 98.62 208 ILE A CA 1
ATOM 1587 C C . ILE A 1 208 ? 4.347 -6.314 1.004 1.00 98.62 208 ILE A C 1
ATOM 1589 O O . ILE A 1 208 ? 4.236 -7.521 1.228 1.00 98.62 208 ILE A O 1
ATOM 1593 N N . GLY A 1 209 ? 4.480 -5.403 1.966 1.00 98.31 209 GLY A N 1
ATOM 1594 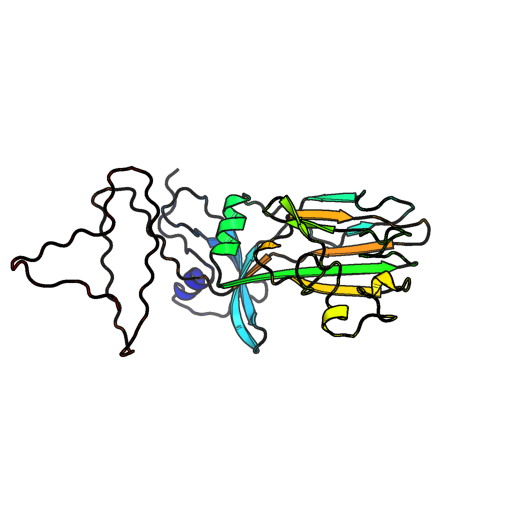C CA . GLY A 1 209 ? 4.349 -5.705 3.388 1.00 98.31 209 GLY A CA 1
ATOM 1595 C C . GLY A 1 209 ? 2.887 -5.745 3.845 1.00 98.31 209 GLY A C 1
ATOM 1596 O O . GLY A 1 209 ? 1.987 -5.382 3.089 1.00 98.31 209 GLY A O 1
ATOM 1597 N N . PRO A 1 210 ? 2.612 -6.132 5.100 1.00 98.12 210 PRO A N 1
ATOM 1598 C CA . PRO A 1 210 ? 1.255 -6.090 5.637 1.00 98.12 210 PRO A CA 1
ATOM 1599 C C . PRO A 1 210 ? 0.738 -4.652 5.768 1.00 98.12 210 PRO A C 1
ATOM 1601 O O . PRO A 1 210 ? 1.520 -3.703 5.830 1.00 98.12 210 PRO A O 1
ATOM 1604 N N . LEU A 1 211 ? -0.582 -4.502 5.879 1.00 98.50 211 LEU A N 1
ATOM 1605 C CA . LEU A 1 211 ? -1.191 -3.231 6.261 1.00 98.50 211 LEU A CA 1
ATOM 1606 C C . LEU A 1 211 ? -0.974 -3.016 7.763 1.00 98.50 211 LEU A C 1
ATOM 1608 O O . LEU A 1 211 ? -1.353 -3.866 8.571 1.00 98.50 211 LEU A O 1
ATOM 1612 N N . ILE A 1 212 ? -0.376 -1.888 8.135 1.00 97.88 212 ILE A N 1
ATOM 1613 C CA . ILE A 1 212 ? -0.086 -1.526 9.524 1.00 97.88 212 ILE A CA 1
ATOM 1614 C C . ILE A 1 212 ? -0.878 -0.269 9.859 1.00 97.88 212 ILE A C 1
ATOM 1616 O O . ILE A 1 212 ? -0.668 0.762 9.236 1.00 97.88 212 ILE A O 1
ATOM 1620 N N . CYS A 1 213 ? -1.764 -0.346 10.846 1.00 96.50 213 CYS A N 1
ATOM 1621 C CA . CYS A 1 213 ? -2.568 0.779 11.312 1.00 96.50 213 CYS A CA 1
ATOM 1622 C C . CYS A 1 213 ? -2.262 1.099 12.777 1.00 96.50 213 CYS A C 1
ATOM 1624 O O . CYS A 1 213 ? -2.139 0.196 13.609 1.00 96.50 213 CYS A O 1
ATOM 1626 N N . ASN A 1 214 ? -2.150 2.386 13.090 1.00 93.06 214 ASN A N 1
ATOM 1627 C CA . ASN A 1 214 ? -1.750 2.899 14.396 1.00 93.06 214 ASN A CA 1
ATOM 1628 C C . ASN A 1 214 ? -2.746 3.941 14.894 1.00 93.06 214 ASN A C 1
ATOM 1630 O O . ASN A 1 214 ? -3.273 4.719 14.099 1.00 93.06 214 ASN A O 1
ATOM 1634 N N . ARG A 1 215 ? -2.930 3.980 16.221 1.00 88.38 215 ARG A N 1
ATOM 1635 C CA . ARG A 1 215 ? -3.775 4.945 16.934 1.00 88.38 215 ARG A CA 1
ATOM 1636 C C . ARG A 1 215 ? -5.201 4.914 16.398 1.00 88.38 215 ARG A C 1
ATOM 1638 O O . ARG A 1 215 ? -5.586 5.723 15.556 1.00 88.38 215 ARG A O 1
ATOM 1645 N N . ARG A 1 216 ? -5.999 3.962 16.886 1.00 84.75 216 ARG A N 1
ATOM 1646 C CA . ARG A 1 216 ? -7.434 3.933 16.573 1.00 84.75 216 ARG A CA 1
ATOM 1647 C C . ARG A 1 216 ? -8.051 5.312 16.813 1.00 84.75 216 ARG A C 1
ATOM 1649 O O . ARG A 1 216 ? -8.024 5.823 17.934 1.00 84.75 216 ARG A O 1
ATOM 1656 N N . ALA A 1 217 ? -8.628 5.884 15.764 1.00 74.00 217 ALA A N 1
ATOM 1657 C CA . ALA A 1 217 ? -9.386 7.109 15.869 1.00 74.00 217 ALA A CA 1
ATOM 1658 C C . ALA A 1 217 ? -10.611 6.806 16.738 1.00 74.00 217 ALA A C 1
ATOM 1660 O O . ALA A 1 217 ? -11.365 5.866 16.472 1.00 74.00 217 ALA A O 1
ATOM 1661 N N . SER A 1 218 ? -10.772 7.551 17.832 1.00 60.25 218 SER A N 1
ATOM 1662 C CA . SER A 1 218 ? -11.872 7.371 18.781 1.00 60.25 218 SER A CA 1
ATOM 1663 C C . SER A 1 218 ? -13.193 7.859 18.175 1.00 60.25 218 SER A C 1
ATOM 1665 O O . SER A 1 218 ? -13.778 8.838 18.629 1.00 60.25 218 SER A O 1
ATOM 1667 N N . PHE A 1 219 ? -13.689 7.158 17.161 1.00 52.22 219 PHE A N 1
ATOM 1668 C CA . PHE A 1 219 ? -15.084 7.214 16.767 1.00 52.22 219 PHE A CA 1
ATOM 1669 C C . PHE A 1 219 ? -15.804 6.137 17.575 1.00 52.22 219 PHE A C 1
ATOM 1671 O O . PHE A 1 219 ? -15.920 4.986 17.151 1.00 52.22 219 PHE A O 1
ATOM 1678 N N . GLU A 1 220 ? -16.263 6.476 18.780 1.00 51.38 220 GLU A N 1
ATOM 1679 C CA . GLU A 1 220 ? -17.277 5.662 19.454 1.00 51.38 220 GLU A CA 1
ATOM 1680 C C . GLU A 1 220 ? -18.590 5.799 18.671 1.00 51.38 220 GLU A C 1
ATOM 1682 O O . GLU A 1 220 ? -19.520 6.490 19.077 1.00 51.38 220 GLU A O 1
ATOM 1687 N N . ALA A 1 221 ? -18.661 5.164 17.499 1.00 46.75 221 ALA A N 1
ATOM 1688 C CA . ALA A 1 221 ? -19.908 4.995 16.782 1.00 46.75 221 ALA A CA 1
ATOM 1689 C C . ALA A 1 221 ? -20.759 4.031 17.607 1.00 46.75 221 ALA A C 1
ATOM 1691 O O . ALA A 1 221 ? -20.589 2.812 17.559 1.00 46.75 221 ALA A O 1
ATOM 1692 N N . VAL A 1 222 ? -21.645 4.581 18.426 1.00 50.88 222 VAL A N 1
ATOM 1693 C CA . VAL A 1 222 ? -22.634 3.773 19.118 1.00 50.88 222 VAL A CA 1
ATOM 1694 C C . VAL A 1 222 ? -23.837 3.628 18.205 1.00 50.88 222 VAL A C 1
ATOM 1696 O O . VAL A 1 222 ? -24.483 4.602 17.825 1.00 50.88 222 VAL A O 1
ATOM 1699 N N . THR A 1 223 ? -24.111 2.386 17.822 1.00 48.34 223 THR A N 1
ATOM 1700 C CA . THR A 1 223 ? -25.281 2.051 17.016 1.00 48.34 223 THR A CA 1
ATOM 1701 C C . THR A 1 223 ? -26.430 1.710 17.953 1.00 48.34 223 THR A C 1
ATOM 1703 O O . THR A 1 223 ? -26.348 0.756 18.725 1.00 48.34 223 THR A O 1
ATOM 1706 N N . PHE A 1 224 ? -27.506 2.488 17.886 1.00 54.03 224 PHE A N 1
ATOM 1707 C CA . PHE A 1 224 ? -28.735 2.222 18.624 1.00 54.03 224 PHE A CA 1
ATOM 1708 C C . PHE A 1 224 ? -29.643 1.319 17.784 1.00 54.03 224 PHE A C 1
ATOM 1710 O O . PHE A 1 224 ? -30.257 1.772 16.821 1.00 54.03 224 PHE A O 1
ATOM 1717 N N . SER A 1 225 ? -29.717 0.032 18.125 1.00 54.66 225 SER A N 1
ATOM 1718 C CA . SER A 1 225 ? -30.681 -0.906 17.525 1.00 54.66 225 SER A CA 1
ATOM 1719 C C . SER A 1 225 ? -32.042 -0.894 18.231 1.00 54.66 225 SER A C 1
ATOM 1721 O O . SER A 1 225 ? -33.030 -1.364 17.676 1.00 54.66 225 SER A O 1
ATOM 1723 N N . ASP A 1 226 ? -32.089 -0.359 19.452 1.00 52.12 226 ASP A N 1
ATOM 1724 C CA . ASP A 1 226 ? -33.305 -0.115 20.223 1.00 52.12 226 ASP A CA 1
ATOM 1725 C C . ASP A 1 226 ? -33.586 1.392 20.242 1.00 52.12 226 ASP A C 1
ATOM 1727 O O . ASP A 1 226 ? -32.710 2.192 20.576 1.00 52.12 226 ASP A O 1
ATOM 1731 N N . ARG A 1 227 ? -34.824 1.781 19.917 1.00 57.44 227 ARG A N 1
ATOM 1732 C CA . ARG A 1 227 ? -35.282 3.178 19.959 1.00 57.44 227 ARG A CA 1
ATOM 1733 C C . ARG A 1 227 ? -35.203 3.778 21.370 1.00 57.44 227 ARG A C 1
ATOM 1735 O O . ARG A 1 227 ? -35.164 4.995 21.505 1.00 57.44 227 ARG A O 1
ATOM 1742 N N . ASN A 1 228 ? -35.175 2.937 22.402 1.00 56.47 228 ASN A N 1
ATOM 1743 C CA . ASN A 1 228 ? -35.096 3.336 23.804 1.00 56.47 228 ASN A CA 1
ATOM 1744 C C . ASN A 1 228 ? -33.682 3.256 24.389 1.00 56.47 228 ASN A C 1
ATOM 1746 O O . ASN A 1 228 ? -33.498 3.589 25.562 1.00 56.47 228 ASN A O 1
ATOM 1750 N N . ALA A 1 229 ? -32.684 2.813 23.620 1.00 54.62 229 ALA A N 1
ATOM 1751 C CA . ALA A 1 229 ? -31.323 2.739 24.123 1.00 54.62 229 ALA A CA 1
ATOM 1752 C C . ALA A 1 229 ? -30.770 4.150 24.385 1.00 54.62 229 ALA A C 1
ATOM 1754 O O . ALA A 1 229 ? -30.955 5.081 23.603 1.00 54.62 229 ALA A O 1
ATOM 1755 N N . ARG A 1 230 ? -30.102 4.309 25.530 1.00 53.34 230 ARG A N 1
ATOM 1756 C CA . ARG A 1 230 ? -29.531 5.575 26.000 1.00 53.34 230 ARG A CA 1
ATOM 1757 C C . ARG A 1 230 ? -28.042 5.387 26.238 1.00 53.34 230 ARG A C 1
ATOM 1759 O O . ARG A 1 230 ? -27.641 4.394 26.838 1.00 53.34 230 ARG A O 1
ATOM 1766 N N . ILE A 1 231 ? -27.239 6.355 25.810 1.00 53.97 231 ILE A N 1
ATOM 1767 C CA . ILE A 1 231 ? -25.834 6.455 26.213 1.00 53.97 231 ILE A CA 1
ATOM 1768 C C . ILE A 1 231 ? -25.740 7.581 27.222 1.00 53.97 231 ILE A C 1
ATOM 1770 O O . ILE A 1 231 ? -26.119 8.715 26.937 1.00 53.97 231 ILE A O 1
ATOM 1774 N N . THR A 1 232 ? -25.207 7.268 28.392 1.00 49.91 232 THR A N 1
ATOM 1775 C CA . THR A 1 232 ? -24.834 8.260 29.395 1.00 49.91 232 THR A CA 1
ATOM 1776 C C . THR A 1 232 ? -23.331 8.181 29.585 1.00 49.91 232 THR A C 1
ATOM 1778 O O . THR A 1 232 ? -22.817 7.153 30.025 1.00 49.91 232 THR A O 1
ATOM 1781 N N . GLY A 1 233 ? -22.626 9.252 29.233 1.00 50.50 233 GLY A N 1
ATOM 1782 C CA . GLY A 1 233 ? -21.188 9.381 29.432 1.00 50.50 233 GLY A CA 1
ATOM 1783 C C . GLY A 1 233 ? -20.887 10.602 30.286 1.00 50.50 233 GLY A C 1
ATOM 1784 O O . GLY A 1 233 ? -21.479 11.659 30.090 1.00 50.50 233 GLY A O 1
ATOM 1785 N N . VAL A 1 234 ? -19.954 10.458 31.226 1.00 48.66 234 VAL A N 1
ATOM 1786 C CA . VAL A 1 234 ? -19.392 11.583 31.976 1.00 48.66 234 VAL A CA 1
ATOM 1787 C C . VAL A 1 234 ? -17.912 11.664 31.629 1.00 48.66 234 VAL A C 1
ATOM 1789 O O . VAL A 1 234 ? -17.153 10.716 31.851 1.00 48.66 234 VAL A O 1
ATOM 1792 N N . ARG A 1 235 ? -17.497 12.791 31.050 1.00 49.59 235 ARG A N 1
ATOM 1793 C CA . ARG A 1 235 ? -16.090 13.106 30.793 1.00 49.59 235 ARG A CA 1
ATOM 1794 C C . ARG A 1 235 ? -15.724 14.377 31.535 1.00 49.59 235 ARG A C 1
ATOM 1796 O O . ARG A 1 235 ? -16.311 15.428 31.307 1.00 49.59 235 ARG A O 1
ATOM 1803 N N . THR A 1 236 ? -14.741 14.262 32.418 1.00 49.97 236 THR A N 1
ATOM 1804 C CA . THR A 1 236 ? -14.152 15.409 33.102 1.00 49.97 236 THR A CA 1
ATOM 1805 C C . THR A 1 236 ? -13.173 16.076 32.148 1.00 49.97 236 THR A C 1
ATOM 1807 O O . THR A 1 236 ? -12.159 15.482 31.783 1.00 49.97 236 THR A O 1
ATOM 1810 N N . LEU A 1 237 ? -13.493 17.291 31.713 1.00 55.09 237 LEU A N 1
ATOM 1811 C CA . LEU A 1 237 ? -12.635 18.080 30.836 1.00 55.09 237 LEU A CA 1
ATOM 1812 C C . LEU A 1 237 ? -11.685 18.915 31.699 1.00 55.09 237 LEU A C 1
ATOM 1814 O O . LEU A 1 237 ? -12.121 19.623 32.602 1.00 55.09 237 LEU A O 1
ATOM 1818 N N . SER A 1 238 ? -10.381 18.805 31.447 1.00 49.31 238 SER A N 1
ATOM 1819 C CA . SER A 1 238 ? -9.343 19.552 32.174 1.00 49.31 238 SER A CA 1
ATOM 1820 C C . SER A 1 238 ? -9.008 20.908 31.540 1.00 49.31 238 SER A C 1
ATOM 1822 O O . SER A 1 238 ? -8.283 21.700 32.141 1.00 49.31 238 SER A O 1
ATOM 1824 N N . SER A 1 239 ? -9.520 21.179 30.335 1.00 53.44 239 SER A N 1
ATOM 1825 C CA . SER A 1 239 ? -9.317 22.426 29.590 1.00 53.44 239 SER A CA 1
ATOM 1826 C C . SER A 1 239 ? -10.513 23.371 29.737 1.00 53.44 239 SER A C 1
ATOM 1828 O O . SER A 1 239 ? -11.646 22.928 29.918 1.00 53.44 239 SER A O 1
ATOM 1830 N N . ARG A 1 240 ? -10.263 24.683 29.618 1.00 51.59 240 ARG A N 1
ATOM 1831 C CA . ARG A 1 240 ? -11.308 25.726 29.597 1.00 51.59 240 ARG A CA 1
ATOM 1832 C C . ARG A 1 240 ? -12.069 25.795 28.270 1.00 51.59 240 ARG A C 1
ATOM 1834 O O . ARG A 1 240 ? -13.159 26.351 28.236 1.00 51.59 240 ARG A O 1
ATOM 1841 N N . THR A 1 241 ? -11.499 25.252 27.202 1.00 39.12 241 THR A N 1
ATOM 1842 C CA . THR A 1 241 ? -12.090 25.194 25.861 1.00 39.12 241 THR A CA 1
ATOM 1843 C C . THR A 1 241 ? -11.915 23.798 25.285 1.00 39.12 241 THR A C 1
ATOM 1845 O O . THR A 1 241 ? -10.901 23.135 25.529 1.00 39.12 241 THR A O 1
ATOM 1848 N N . PHE A 1 242 ? -12.923 23.342 24.549 1.00 49.53 242 PHE A N 1
ATOM 1849 C CA . PHE A 1 242 ? -12.936 22.046 23.888 1.00 49.53 242 PHE A CA 1
ATOM 1850 C C . PHE A 1 242 ? -13.868 22.093 22.679 1.00 49.53 242 PHE A C 1
ATOM 1852 O O . PHE A 1 242 ? -14.878 22.796 22.706 1.00 49.53 242 PHE A O 1
ATOM 1859 N N . ASP A 1 243 ? -13.544 21.295 21.668 1.00 43.56 243 ASP A N 1
ATOM 1860 C CA . ASP A 1 243 ? -14.403 21.079 20.511 1.00 43.56 243 ASP A CA 1
ATOM 1861 C C . ASP A 1 243 ? -15.222 19.803 20.716 1.00 43.56 243 ASP A C 1
ATOM 1863 O O . ASP A 1 243 ? -14.703 18.770 21.150 1.00 43.56 243 ASP A O 1
ATOM 1867 N N . LEU A 1 244 ? -16.517 19.868 20.405 1.00 52.88 244 LEU A N 1
ATOM 1868 C CA . LEU A 1 244 ? -17.412 18.714 20.404 1.00 52.88 244 LEU A CA 1
ATOM 1869 C C . LEU A 1 244 ? -17.843 18.423 18.964 1.00 52.88 244 LEU A C 1
ATOM 1871 O O . LEU A 1 244 ? -18.516 19.242 18.344 1.00 52.88 244 LEU A O 1
ATOM 1875 N N . TRP A 1 245 ? -17.497 17.241 18.450 1.00 45.41 245 TRP A N 1
ATOM 1876 C CA . TRP A 1 245 ? -17.929 16.781 17.129 1.00 45.41 245 TRP A CA 1
ATOM 1877 C C . TRP A 1 245 ? -18.866 15.579 17.255 1.00 45.41 245 TRP A C 1
ATOM 1879 O O . TRP A 1 245 ? -18.512 14.558 17.845 1.00 45.41 245 TRP A O 1
ATOM 1889 N N . LEU A 1 246 ? -20.069 15.699 16.693 1.00 57.25 246 LEU A N 1
ATOM 1890 C CA . LEU A 1 246 ? -21.099 14.662 16.688 1.00 57.25 246 LEU A CA 1
ATOM 1891 C C . LEU A 1 246 ? -21.477 14.361 15.239 1.00 57.25 246 LEU A C 1
ATOM 1893 O O . LEU A 1 246 ? -21.947 15.242 14.523 1.00 57.25 246 LEU A O 1
ATOM 1897 N N . GLN A 1 247 ? -21.313 13.111 14.814 1.00 50.12 247 GLN A N 1
ATOM 1898 C CA . GLN A 1 247 ? -21.740 12.661 13.493 1.00 50.12 247 GLN A CA 1
ATOM 1899 C C . GLN A 1 247 ? -22.745 11.523 13.646 1.00 50.12 247 GLN A C 1
ATOM 1901 O O . GLN A 1 247 ? -22.436 10.481 14.219 1.00 50.12 247 GLN A O 1
ATOM 1906 N N . ALA A 1 248 ? -23.951 11.721 13.120 1.00 59.75 248 ALA A N 1
ATOM 1907 C CA . ALA A 1 248 ? -25.015 10.727 13.144 1.00 59.75 248 ALA A CA 1
ATOM 1908 C C . ALA A 1 248 ? -25.542 10.467 11.735 1.00 59.75 248 ALA A C 1
ATOM 1910 O O . ALA A 1 248 ? -25.702 11.388 10.934 1.00 59.75 248 ALA A O 1
ATOM 1911 N N . LYS A 1 249 ? -25.824 9.197 11.437 1.00 51.56 249 LYS A N 1
ATOM 1912 C CA . LYS A 1 249 ? -26.410 8.758 10.169 1.00 51.56 249 LYS A CA 1
ATOM 1913 C C . LYS A 1 249 ? -27.734 8.061 10.459 1.00 51.56 249 LYS A C 1
ATOM 1915 O O . LYS A 1 249 ? -27.757 7.054 11.160 1.00 51.56 249 LYS A O 1
ATOM 1920 N N . PHE A 1 250 ? -28.825 8.595 9.918 1.00 57.59 250 PHE A N 1
ATOM 1921 C CA . PHE A 1 250 ? -30.176 8.083 10.149 1.00 57.59 250 PHE A CA 1
ATOM 1922 C C . PHE A 1 250 ? -30.632 7.174 9.007 1.00 57.59 250 PHE A C 1
ATOM 1924 O O . PHE A 1 250 ? -30.384 7.469 7.840 1.00 57.59 250 PHE A O 1
ATOM 1931 N N . ALA A 1 251 ? -31.309 6.076 9.349 1.00 56.03 251 ALA A N 1
ATOM 1932 C CA . ALA A 1 251 ? -31.872 5.126 8.383 1.00 56.03 251 ALA A CA 1
ATOM 1933 C C . ALA A 1 251 ? -33.369 5.364 8.094 1.00 56.03 251 ALA A C 1
ATOM 1935 O O . ALA A 1 251 ? -33.922 4.764 7.175 1.00 56.03 251 ALA A O 1
ATOM 1936 N N . HIS A 1 252 ? -34.028 6.241 8.862 1.00 56.78 252 HIS A N 1
ATOM 1937 C CA . HIS A 1 252 ? -35.452 6.553 8.733 1.00 56.78 252 HIS A CA 1
ATOM 1938 C C . HIS A 1 252 ? -35.700 8.063 8.745 1.00 56.78 252 HIS A C 1
ATOM 1940 O O . HIS A 1 252 ? -34.946 8.826 9.345 1.00 56.78 252 HIS A O 1
ATOM 1946 N N . SER A 1 253 ? -36.799 8.485 8.120 1.00 53.09 253 SER A N 1
ATOM 1947 C CA . SER A 1 253 ? -37.169 9.894 7.926 1.00 53.09 253 SER A CA 1
ATOM 1948 C C . SER A 1 253 ? -37.682 10.614 9.184 1.00 53.09 253 SER A C 1
ATOM 1950 O O . SER A 1 253 ? -37.909 11.817 9.137 1.00 53.09 253 SER A O 1
ATOM 1952 N N . GLN A 1 254 ? -37.879 9.904 10.301 1.00 56.72 254 GLN A N 1
ATOM 1953 C CA . GLN A 1 254 ? -38.506 10.412 11.536 1.00 56.72 254 GLN A CA 1
ATOM 1954 C C . GLN A 1 254 ? -37.610 10.177 12.768 1.00 56.72 254 GLN A C 1
ATOM 1956 O O . GLN A 1 254 ? -38.069 9.717 13.816 1.00 56.72 254 GLN A O 1
ATOM 1961 N N . MET A 1 255 ? -36.306 10.421 12.629 1.00 50.12 255 MET A N 1
ATOM 1962 C CA . MET A 1 255 ? -35.339 10.279 13.721 1.00 50.12 255 MET A CA 1
ATOM 1963 C C . MET A 1 255 ? -34.809 11.653 14.137 1.00 50.12 255 MET A C 1
ATOM 1965 O O . MET A 1 255 ? -34.365 12.428 13.294 1.00 50.12 255 MET A O 1
ATOM 1969 N N . SER A 1 256 ? -34.849 11.937 15.438 1.00 52.47 256 SER A N 1
ATOM 1970 C CA . SER A 1 256 ? -34.330 13.174 16.030 1.00 52.47 256 SER A CA 1
ATOM 1971 C C . SER A 1 256 ? -33.008 12.887 16.738 1.00 52.47 256 SER A C 1
ATOM 1973 O O . SER A 1 256 ? -32.929 11.931 17.505 1.00 52.47 256 SER A O 1
ATOM 1975 N N . LEU A 1 257 ? -31.975 13.701 16.485 1.00 53.66 257 LEU A N 1
ATOM 1976 C CA . LEU A 1 257 ? -30.656 13.534 17.114 1.00 53.66 257 LEU A CA 1
ATOM 1977 C C . LEU A 1 257 ? -30.646 14.007 18.573 1.00 53.66 257 LEU A C 1
ATOM 1979 O O . LEU A 1 257 ? -30.098 13.338 19.441 1.00 53.66 257 LEU A O 1
ATOM 1983 N N . PHE A 1 258 ? -31.279 15.151 18.830 1.00 53.56 258 PHE A N 1
ATOM 1984 C CA . PHE A 1 258 ? -31.458 15.716 20.160 1.00 53.56 258 PHE A CA 1
ATOM 1985 C C . PHE A 1 258 ? -32.858 16.319 20.258 1.00 53.56 258 PHE A C 1
ATOM 1987 O O . PHE A 1 258 ? -33.309 17.019 19.352 1.00 53.56 258 PHE A O 1
ATOM 1994 N N . THR A 1 259 ? -33.534 16.051 21.369 1.00 45.84 259 THR A N 1
ATOM 1995 C CA . THR A 1 259 ? -34.736 16.765 21.808 1.00 45.84 259 THR A CA 1
ATOM 1996 C C . THR A 1 259 ? -34.449 17.265 23.212 1.00 45.84 259 THR A C 1
ATOM 1998 O O . THR A 1 259 ? -34.075 16.474 24.077 1.00 45.84 259 THR A O 1
ATOM 2001 N N . TRP A 1 260 ? -34.575 18.567 23.425 1.00 46.91 260 TRP A N 1
ATOM 2002 C CA . TRP A 1 260 ? -34.371 19.195 24.723 1.00 46.91 260 TRP A CA 1
ATOM 2003 C C . TRP A 1 260 ? -35.700 19.755 25.212 1.00 46.91 260 TRP A C 1
ATOM 2005 O O . TRP A 1 260 ? -36.414 20.407 24.454 1.00 46.91 260 TRP A O 1
ATOM 2015 N N . GLU A 1 261 ? -36.019 19.488 26.472 1.00 44.12 261 GLU A N 1
ATOM 2016 C CA . GLU A 1 261 ? -37.177 20.038 27.162 1.00 44.12 261 GLU A CA 1
ATOM 2017 C C . GLU A 1 261 ? -36.699 20.430 28.562 1.00 44.12 261 GLU A C 1
ATOM 2019 O O . GLU A 1 261 ? -36.316 19.565 29.354 1.00 44.12 261 GLU A O 1
ATOM 2024 N N . SER A 1 262 ? -36.630 21.733 28.848 1.00 44.75 262 SER A N 1
ATOM 2025 C CA . SER A 1 262 ? -36.444 22.212 30.217 1.00 44.75 262 SER A CA 1
ATOM 2026 C C . SER A 1 262 ? -37.793 22.516 30.846 1.00 44.75 262 SER A C 1
ATOM 2028 O O . SER A 1 262 ? -38.732 22.957 30.185 1.00 44.75 262 SER A O 1
ATOM 2030 N N . SER A 1 263 ? -37.880 22.317 32.157 1.00 48.12 263 SER A N 1
ATOM 2031 C CA . SER A 1 263 ? -39.079 22.610 32.943 1.00 48.12 263 SER A CA 1
ATOM 2032 C C . SER A 1 263 ? -39.432 24.103 33.010 1.00 48.12 263 SER A C 1
ATOM 2034 O O . SER A 1 263 ? -40.495 24.448 33.514 1.00 48.12 263 SER A O 1
ATOM 2036 N N . ASP A 1 264 ? -38.547 24.991 32.548 1.00 56.75 264 ASP A N 1
ATOM 2037 C CA . ASP A 1 264 ? -38.626 26.447 32.716 1.00 56.75 264 ASP A CA 1
ATOM 2038 C C . ASP A 1 264 ? -38.573 27.249 31.400 1.00 56.75 264 ASP A C 1
ATOM 2040 O O . ASP A 1 264 ? -38.621 28.476 31.432 1.00 56.75 264 ASP A O 1
ATOM 2044 N N . SER A 1 265 ? -38.557 26.587 30.235 1.00 48.59 265 SER A N 1
ATOM 2045 C CA . SER A 1 265 ? -38.651 27.220 28.900 1.00 48.59 265 SER A CA 1
ATOM 2046 C C . SER A 1 265 ? -37.568 28.263 28.569 1.00 48.59 265 SER A C 1
ATOM 2048 O O . SER A 1 265 ? -37.745 29.056 27.642 1.00 48.59 265 SER A O 1
ATOM 2050 N N . LEU A 1 266 ? -36.449 28.298 29.297 1.00 49.38 266 LEU A N 1
ATOM 2051 C CA . LEU A 1 266 ? -35.431 29.338 29.157 1.00 49.38 266 LEU A CA 1
ATOM 2052 C C . LEU A 1 266 ? -34.035 28.728 28.970 1.00 49.38 266 LEU A C 1
ATOM 2054 O O . LEU A 1 266 ? -33.393 28.303 29.926 1.00 49.38 266 LEU A O 1
ATOM 2058 N N . HIS A 1 267 ? -33.582 28.744 27.711 1.00 53.47 267 HIS A N 1
ATOM 2059 C CA . HIS A 1 267 ? -32.279 29.217 27.207 1.00 53.47 267 HIS A CA 1
ATOM 2060 C C . HIS A 1 267 ? -31.741 28.385 26.032 1.00 53.47 267 HIS A C 1
ATOM 2062 O O . HIS A 1 267 ? -31.774 27.160 26.002 1.00 53.47 267 HIS A O 1
ATOM 2068 N N . TRP A 1 268 ? -31.245 29.132 25.051 1.00 43.09 268 TRP A N 1
ATOM 2069 C CA . TRP A 1 268 ? -30.783 28.723 23.733 1.00 43.09 268 TRP A CA 1
ATOM 2070 C C . TRP A 1 268 ? -29.373 28.130 23.766 1.00 43.09 268 TRP A C 1
ATOM 2072 O O . TRP A 1 268 ? -28.536 28.546 24.567 1.00 43.09 268 TRP A O 1
ATOM 2082 N N . LEU A 1 269 ? -29.072 27.248 22.810 1.00 40.34 269 LEU A N 1
ATOM 2083 C CA . LEU A 1 269 ? -27.695 26.945 22.424 1.00 40.34 269 LEU A CA 1
ATOM 2084 C C . LEU A 1 269 ? -27.209 28.073 21.498 1.00 40.34 269 LEU A C 1
ATOM 2086 O O . LEU A 1 269 ? -27.594 28.124 20.332 1.00 40.34 269 LEU A O 1
ATOM 2090 N N . HIS A 1 270 ? -26.386 28.990 22.007 1.00 41.59 270 HIS A N 1
ATOM 2091 C CA . HIS A 1 270 ? -25.579 29.851 21.141 1.00 41.59 270 HIS A CA 1
ATOM 2092 C C . HIS A 1 270 ? -24.277 29.115 20.818 1.00 41.59 270 HIS A C 1
ATOM 2094 O O . HIS A 1 270 ? -23.362 29.072 21.637 1.00 41.59 270 HIS A O 1
ATOM 2100 N N . LEU A 1 271 ? -24.218 28.519 19.627 1.00 32.50 271 LEU A N 1
ATOM 2101 C CA . LEU A 1 271 ? -22.951 28.191 18.978 1.00 32.50 271 LEU A CA 1
ATOM 2102 C C . LEU A 1 271 ? -22.456 29.489 18.330 1.00 32.50 271 LEU A C 1
ATOM 2104 O O . LEU A 1 271 ? -23.154 30.034 17.474 1.00 32.50 271 LEU A O 1
ATOM 2108 N N . TYR A 1 272 ? -21.319 30.008 18.789 1.00 38.03 272 TYR A N 1
ATOM 2109 C CA . TYR A 1 272 ? -20.539 30.976 18.015 1.00 38.03 272 TYR A CA 1
ATOM 2110 C C . TYR A 1 272 ? -19.633 30.219 17.050 1.00 38.03 272 TY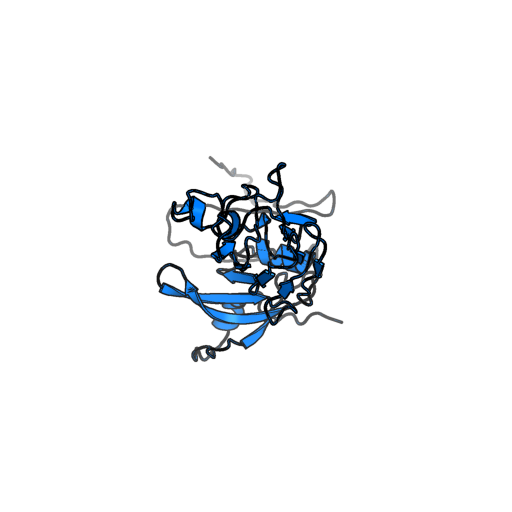R A C 1
ATOM 2112 O O . TYR A 1 272 ? -19.103 29.167 17.475 1.00 38.03 272 TYR A O 1
#